Protein AF-A0A358MP86-F1 (afdb_monomer_lite)

Structure (mmCIF, N/CA/C/O backbone):
data_AF-A0A358MP86-F1
#
_entry.id   AF-A0A358MP86-F1
#
loop_
_atom_site.group_PDB
_atom_site.id
_atom_site.type_symbol
_atom_site.label_atom_id
_atom_site.label_alt_id
_atom_site.label_comp_id
_atom_site.label_asym_id
_atom_site.label_entity_id
_atom_site.label_seq_id
_atom_site.pdbx_PDB_ins_code
_atom_site.Cartn_x
_atom_site.Cartn_y
_atom_site.Cartn_z
_atom_site.occupancy
_atom_site.B_iso_or_equiv
_atom_site.auth_seq_id
_atom_site.auth_comp_id
_atom_site.auth_asym_id
_atom_site.auth_atom_id
_atom_site.pdbx_PDB_model_num
ATOM 1 N N . MET A 1 1 ? 3.130 -0.191 -8.422 1.00 65.75 1 MET A N 1
ATOM 2 C CA . MET A 1 1 ? 3.537 -1.494 -8.984 1.00 65.75 1 MET A CA 1
ATOM 3 C C . MET A 1 1 ? 3.969 -2.377 -7.831 1.00 65.75 1 MET A C 1
ATOM 5 O O . MET A 1 1 ? 4.702 -1.895 -6.979 1.00 65.75 1 MET A O 1
ATOM 9 N N . GLU A 1 2 ? 3.504 -3.620 -7.797 1.00 76.69 2 GLU A N 1
ATOM 10 C CA . GLU A 1 2 ? 3.913 -4.644 -6.829 1.00 76.69 2 GLU A CA 1
ATOM 11 C C . GLU A 1 2 ? 4.413 -5.857 -7.623 1.00 76.69 2 GLU A C 1
ATOM 13 O O . GLU A 1 2 ? 3.901 -6.130 -8.710 1.00 76.69 2 GLU A O 1
ATOM 18 N N . PHE A 1 3 ? 5.439 -6.544 -7.120 1.00 81.31 3 PHE A N 1
ATOM 19 C CA . PHE A 1 3 ? 6.014 -7.711 -7.785 1.00 81.31 3 PHE A CA 1
ATOM 20 C C . PHE A 1 3 ? 5.494 -8.980 -7.123 1.00 81.31 3 PHE A C 1
ATOM 22 O O . PHE A 1 3 ? 5.683 -9.172 -5.924 1.00 81.31 3 PHE A O 1
ATOM 29 N N . PHE A 1 4 ? 4.895 -9.857 -7.922 1.00 82.00 4 PHE A N 1
ATOM 30 C CA . PHE A 1 4 ? 4.459 -11.178 -7.489 1.00 82.00 4 PHE A CA 1
ATOM 31 C C . PHE A 1 4 ? 5.228 -12.233 -8.277 1.00 82.00 4 PHE A C 1
ATOM 33 O O . PHE A 1 4 ? 5.292 -12.182 -9.504 1.00 82.00 4 PHE A O 1
ATOM 40 N N . SER A 1 5 ? 5.839 -13.159 -7.548 1.00 88.31 5 SER A N 1
ATOM 41 C CA . SER A 1 5 ? 6.458 -14.362 -8.100 1.00 88.31 5 SER A CA 1
ATOM 42 C C . SER A 1 5 ? 5.427 -15.492 -8.141 1.00 88.31 5 SER A C 1
ATOM 44 O O . SER A 1 5 ? 4.433 -15.448 -7.420 1.00 88.31 5 SER A O 1
ATOM 46 N N . ASP A 1 6 ? 5.670 -16.516 -8.948 1.00 89.62 6 ASP A N 1
ATOM 47 C CA . ASP A 1 6 ? 4.949 -17.794 -8.931 1.00 89.62 6 ASP A CA 1
ATOM 48 C C . ASP A 1 6 ? 5.708 -18.888 -8.151 1.00 89.62 6 ASP A C 1
ATOM 50 O O . ASP A 1 6 ? 5.181 -19.975 -7.906 1.00 89.62 6 ASP A O 1
ATOM 54 N N . SER A 1 7 ? 6.921 -18.586 -7.677 1.00 92.12 7 SER A N 1
ATOM 55 C CA . SER A 1 7 ? 7.735 -19.490 -6.864 1.00 92.12 7 SER A CA 1
ATOM 56 C C . SER A 1 7 ? 7.336 -19.430 -5.390 1.00 92.12 7 SER A C 1
ATOM 58 O O . SER A 1 7 ? 7.746 -18.527 -4.653 1.00 92.12 7 SER A O 1
ATOM 60 N N . GLN A 1 8 ? 6.561 -20.416 -4.934 1.00 92.50 8 GLN A N 1
ATOM 61 C CA . GLN A 1 8 ? 6.211 -20.543 -3.521 1.00 92.50 8 GLN A CA 1
ATOM 62 C C . GLN A 1 8 ? 7.470 -20.804 -2.681 1.00 92.50 8 GLN A C 1
ATOM 64 O O . GLN A 1 8 ? 8.228 -21.732 -2.949 1.00 92.50 8 GLN A O 1
ATOM 69 N N . CYS A 1 9 ? 7.669 -20.005 -1.638 1.00 89.81 9 CYS A N 1
ATOM 70 C CA . CYS A 1 9 ? 8.837 -20.075 -0.753 1.00 89.81 9 CYS A CA 1
ATOM 71 C C . CYS A 1 9 ? 8.470 -20.300 0.718 1.00 89.81 9 CYS A C 1
ATOM 73 O O . CYS A 1 9 ? 9.339 -20.607 1.528 1.00 89.81 9 CYS A O 1
ATOM 75 N N . GLY A 1 10 ? 7.196 -20.147 1.083 1.00 89.44 10 GLY A N 1
ATOM 76 C CA . GLY A 1 10 ? 6.783 -20.242 2.475 1.00 89.44 10 GLY A CA 1
ATOM 77 C C . GLY A 1 10 ? 5.277 -20.195 2.660 1.00 89.44 10 GLY A C 1
ATOM 78 O O . GLY A 1 10 ? 4.499 -20.360 1.714 1.00 89.44 10 GLY A O 1
ATOM 79 N N . LYS A 1 11 ? 4.876 -19.982 3.911 1.00 90.31 11 LYS A N 1
ATOM 80 C CA . LYS A 1 11 ? 3.498 -19.709 4.312 1.00 90.31 11 LYS A CA 1
ATOM 81 C C . LYS A 1 11 ? 3.488 -18.509 5.242 1.00 90.31 11 LYS A C 1
ATOM 83 O O . LYS A 1 11 ? 4.383 -18.375 6.069 1.00 90.31 11 LYS A O 1
ATOM 88 N N . ASN A 1 12 ? 2.471 -17.673 5.112 1.00 87.06 12 ASN A N 1
ATOM 89 C CA . ASN A 1 12 ? 2.282 -16.528 5.982 1.00 87.06 12 ASN A CA 1
ATOM 90 C C . ASN A 1 12 ? 1.679 -16.940 7.336 1.00 87.06 12 ASN A C 1
ATOM 92 O O . ASN A 1 12 ? 1.252 -18.089 7.490 1.00 87.06 12 ASN A O 1
ATOM 96 N N . PRO A 1 13 ? 1.572 -16.012 8.305 1.00 84.12 13 PRO A N 1
ATOM 97 C CA . PRO A 1 13 ? 0.984 -16.294 9.619 1.00 84.12 13 PRO A CA 1
ATOM 98 C C . PRO A 1 13 ? -0.451 -16.857 9.600 1.00 84.12 13 PRO A C 1
ATOM 100 O O . PRO A 1 13 ? -0.875 -17.485 10.565 1.00 84.12 13 PRO A O 1
ATOM 103 N N . CYS A 1 14 ? -1.195 -16.692 8.501 1.00 82.88 14 CYS A N 1
ATOM 104 C CA . CYS A 1 14 ? -2.533 -17.261 8.297 1.00 82.88 14 CYS A CA 1
ATOM 105 C C . CYS A 1 14 ? -2.517 -18.645 7.638 1.00 82.88 14 CYS A C 1
ATOM 107 O O . CYS A 1 14 ? -3.575 -19.216 7.380 1.00 82.88 14 CYS A O 1
ATOM 109 N N . GLY A 1 15 ? -1.340 -19.168 7.296 1.00 85.19 15 GLY A N 1
ATOM 110 C CA . GLY A 1 15 ? -1.163 -20.430 6.586 1.00 85.19 15 GLY A CA 1
ATOM 111 C C . GLY A 1 15 ? -1.340 -20.353 5.066 1.00 85.19 15 GLY A C 1
ATOM 112 O O . GLY A 1 15 ? -1.248 -21.393 4.409 1.00 85.19 15 GLY A O 1
ATOM 113 N N . ALA A 1 16 ? -1.566 -19.166 4.492 1.00 87.44 16 ALA A N 1
ATOM 114 C CA . ALA A 1 16 ? -1.631 -18.981 3.041 1.00 87.44 16 ALA A CA 1
ATOM 115 C C . ALA A 1 16 ? -0.215 -19.002 2.429 1.00 87.44 16 ALA A C 1
ATOM 117 O O . ALA A 1 16 ? 0.736 -18.603 3.102 1.00 87.44 16 ALA A O 1
ATOM 118 N N . PRO A 1 17 ? -0.039 -19.480 1.184 1.00 90.62 17 PRO A N 1
ATOM 119 C CA . PRO A 1 17 ? 1.276 -19.535 0.549 1.00 90.62 17 PRO A CA 1
ATOM 120 C C . PRO A 1 17 ? 1.865 -18.132 0.337 1.00 90.62 17 PRO A C 1
ATOM 122 O O . PRO A 1 17 ? 1.141 -17.208 -0.023 1.00 90.62 17 PRO A O 1
ATOM 125 N N . ILE A 1 18 ? 3.180 -18.005 0.534 1.00 90.56 18 ILE A N 1
ATOM 126 C CA . ILE A 1 18 ? 3.975 -16.828 0.150 1.00 90.56 18 ILE A CA 1
ATOM 127 C C . ILE A 1 18 ? 4.792 -17.184 -1.085 1.00 90.56 18 ILE A C 1
ATOM 129 O O . ILE A 1 18 ? 5.423 -18.248 -1.129 1.00 90.56 18 ILE A O 1
ATOM 133 N N . PHE A 1 19 ? 4.821 -16.271 -2.052 1.00 92.00 19 PHE A N 1
ATOM 134 C CA . PHE A 1 19 ? 5.633 -16.386 -3.257 1.00 92.00 19 PHE A CA 1
ATOM 135 C C . PHE A 1 19 ? 6.783 -15.380 -3.252 1.00 92.00 19 PHE A C 1
ATOM 137 O O . PHE A 1 19 ? 6.550 -14.171 -3.212 1.00 92.00 19 PHE A O 1
ATOM 144 N N . CYS A 1 20 ? 8.020 -15.870 -3.316 1.00 90.19 20 CYS A N 1
ATOM 145 C CA . CYS A 1 20 ? 9.213 -15.034 -3.199 1.00 90.19 20 CYS A CA 1
ATOM 146 C C . CYS A 1 20 ? 9.860 -14.776 -4.553 1.00 90.19 20 CYS A C 1
ATOM 148 O O . CYS A 1 20 ? 9.894 -15.635 -5.438 1.00 90.19 20 CYS A O 1
ATOM 150 N N . LEU A 1 21 ? 10.450 -13.591 -4.676 1.00 91.31 21 LEU A N 1
ATOM 151 C CA . LEU A 1 21 ? 11.423 -13.305 -5.720 1.00 91.31 21 LEU A CA 1
ATOM 152 C C . LEU A 1 21 ? 12.679 -14.186 -5.537 1.00 91.31 21 LEU A C 1
ATOM 154 O O . LEU A 1 21 ? 12.926 -14.658 -4.425 1.00 91.31 21 LEU A O 1
ATOM 158 N N . PRO A 1 22 ? 13.487 -14.406 -6.593 1.00 92.25 22 PRO A N 1
ATOM 159 C CA . PRO A 1 22 ? 14.729 -15.168 -6.482 1.00 92.25 22 PRO A CA 1
ATOM 160 C C . PRO A 1 22 ? 15.644 -14.604 -5.389 1.00 92.25 22 PRO A C 1
ATOM 162 O O . PRO A 1 22 ? 15.848 -13.392 -5.337 1.00 92.25 22 PRO A O 1
ATOM 165 N N . ALA A 1 23 ? 16.190 -15.466 -4.532 1.00 91.75 23 ALA A N 1
ATOM 166 C CA . ALA A 1 23 ? 17.066 -15.061 -3.433 1.00 91.75 23 ALA A CA 1
ATOM 167 C C . ALA A 1 23 ? 18.418 -14.536 -3.941 1.00 91.75 23 ALA A C 1
ATOM 169 O O . ALA A 1 23 ? 18.962 -15.058 -4.917 1.00 91.75 23 ALA A O 1
ATOM 170 N N . SER A 1 24 ? 18.970 -13.527 -3.257 1.00 91.00 24 SER A N 1
ATOM 171 C CA . SER A 1 24 ? 20.304 -12.958 -3.532 1.00 91.00 24 SER A CA 1
ATOM 172 C C . SER A 1 24 ? 20.532 -12.576 -5.003 1.00 91.00 24 SER A C 1
ATOM 174 O O . SER A 1 24 ? 21.626 -12.736 -5.549 1.00 91.00 24 SER A O 1
ATOM 176 N N . ALA A 1 25 ? 19.489 -12.073 -5.663 1.00 90.88 25 ALA A N 1
ATOM 177 C CA . ALA A 1 25 ? 19.483 -11.757 -7.082 1.00 90.88 25 ALA A CA 1
ATOM 178 C C . ALA A 1 25 ? 19.469 -10.244 -7.320 1.00 90.88 25 ALA A C 1
ATOM 180 O O . ALA A 1 25 ? 18.992 -9.460 -6.502 1.00 90.88 25 ALA A O 1
ATOM 181 N N . THR A 1 26 ? 19.975 -9.821 -8.479 1.00 88.44 26 THR A N 1
ATOM 182 C CA . THR A 1 26 ? 19.735 -8.468 -8.997 1.00 88.44 26 THR A CA 1
ATOM 183 C C . THR A 1 26 ? 18.637 -8.556 -10.042 1.00 88.44 26 THR A C 1
ATOM 185 O O . THR A 1 26 ? 18.825 -9.184 -11.083 1.00 88.44 26 THR A O 1
ATOM 188 N N . LEU A 1 27 ? 17.493 -7.944 -9.758 1.00 86.62 27 LEU A N 1
ATOM 189 C CA . LEU A 1 27 ? 16.362 -7.887 -10.671 1.00 86.62 27 LEU A CA 1
ATOM 190 C C . LEU A 1 27 ? 16.391 -6.559 -11.414 1.00 86.62 27 LEU A C 1
ATOM 192 O O . LEU A 1 27 ? 16.508 -5.500 -10.800 1.00 86.62 27 LEU A O 1
ATOM 196 N N . GLN A 1 28 ? 16.294 -6.634 -12.737 1.00 87.81 28 GLN A N 1
ATOM 197 C CA . GLN A 1 28 ? 16.175 -5.479 -13.617 1.00 87.81 28 GLN A CA 1
ATOM 198 C C . GLN A 1 28 ? 14.733 -5.368 -14.081 1.00 87.81 28 GLN A C 1
ATOM 200 O O . GLN A 1 28 ? 14.098 -6.368 -14.417 1.00 87.81 28 GLN A O 1
ATOM 205 N N . VAL A 1 29 ? 14.222 -4.147 -14.100 1.00 86.38 29 VAL A N 1
ATOM 206 C CA . VAL A 1 29 ? 12.844 -3.867 -14.462 1.00 86.38 29 VAL A CA 1
ATOM 207 C C . VAL A 1 29 ? 12.824 -2.803 -15.538 1.00 86.38 29 VAL A C 1
ATOM 209 O O . VAL A 1 29 ? 13.524 -1.794 -15.459 1.00 86.38 29 VAL A O 1
ATOM 212 N N . LEU A 1 30 ? 12.004 -3.070 -16.546 1.00 87.44 30 LEU A N 1
ATOM 213 C CA . LEU A 1 30 ? 11.743 -2.194 -17.669 1.00 87.44 30 LEU A CA 1
ATOM 214 C C . LEU A 1 30 ? 10.250 -1.879 -17.685 1.00 87.44 30 LEU A C 1
ATOM 216 O O . LEU A 1 30 ? 9.434 -2.746 -18.002 1.00 87.44 30 LEU A O 1
ATOM 220 N N . ALA A 1 31 ? 9.901 -0.635 -17.375 1.00 87.19 31 ALA A N 1
ATOM 221 C CA . ALA A 1 31 ? 8.593 -0.095 -17.710 1.00 87.19 31 ALA A CA 1
ATOM 222 C C . ALA A 1 31 ? 8.674 0.484 -19.124 1.00 87.19 31 ALA A C 1
ATOM 224 O O . ALA A 1 31 ? 9.348 1.487 -19.361 1.00 87.19 31 ALA A O 1
ATOM 225 N N . LYS A 1 32 ? 8.027 -0.189 -20.077 1.00 89.06 32 LYS A N 1
ATOM 226 C CA . LYS A 1 32 ? 7.974 0.275 -21.465 1.00 89.06 32 LYS A CA 1
ATOM 227 C C . LYS A 1 32 ? 7.026 1.461 -21.571 1.00 89.06 32 LYS A C 1
ATOM 229 O O . LYS A 1 32 ? 5.895 1.343 -21.109 1.00 89.06 32 LYS A O 1
ATOM 234 N N . ALA A 1 33 ? 7.459 2.553 -22.189 1.00 89.12 33 ALA A N 1
ATOM 235 C CA . ALA A 1 33 ? 6.545 3.597 -22.641 1.00 89.12 33 ALA A CA 1
ATOM 236 C C . ALA A 1 33 ? 5.680 3.064 -23.791 1.00 89.12 33 ALA A C 1
ATOM 238 O O . ALA A 1 33 ? 6.114 2.176 -24.531 1.00 89.12 33 ALA A O 1
ATOM 239 N N . ALA A 1 34 ? 4.455 3.569 -23.920 1.00 91.12 34 ALA A N 1
ATOM 240 C CA . ALA A 1 34 ? 3.600 3.221 -25.048 1.00 91.12 34 ALA A CA 1
ATOM 241 C C . ALA A 1 34 ? 4.133 3.822 -26.355 1.00 91.12 34 ALA A C 1
ATOM 243 O O . ALA A 1 34 ? 4.671 4.928 -26.377 1.00 91.12 34 ALA A O 1
ATOM 244 N N . THR A 1 35 ? 3.956 3.113 -27.466 1.00 90.19 35 THR A N 1
ATOM 245 C CA . THR A 1 35 ? 4.243 3.660 -28.795 1.00 90.19 35 THR A CA 1
ATOM 246 C C . THR A 1 35 ? 3.354 4.878 -29.046 1.00 90.19 35 THR A C 1
ATOM 248 O O . THR A 1 35 ? 2.163 4.843 -28.735 1.00 90.19 35 THR A O 1
ATOM 251 N N . LEU A 1 36 ? 3.910 5.953 -29.609 1.00 87.25 36 LEU A N 1
ATOM 252 C CA . LEU A 1 36 ? 3.163 7.175 -29.917 1.00 87.25 36 LEU A CA 1
ATOM 253 C C . LEU A 1 36 ? 2.256 7.000 -31.134 1.00 87.25 36 LEU A C 1
ATOM 255 O O . LEU A 1 36 ? 2.619 6.355 -32.117 1.00 87.25 36 LEU A O 1
ATOM 259 N N . ALA A 1 37 ? 1.084 7.624 -31.088 1.00 83.31 37 ALA A N 1
ATOM 260 C CA . ALA A 1 37 ? 0.188 7.703 -32.225 1.00 83.31 37 ALA A CA 1
ATOM 261 C C . ALA A 1 37 ? 0.780 8.589 -33.320 1.00 83.31 37 ALA A C 1
ATOM 263 O O . ALA A 1 37 ? 0.932 9.799 -33.148 1.00 83.31 37 ALA A O 1
ATOM 264 N N . GLU A 1 38 ? 0.977 8.019 -34.507 1.00 71.19 38 GLU A N 1
ATOM 265 C CA . GLU A 1 38 ? 1.200 8.784 -35.736 1.00 71.19 38 GLU A CA 1
ATOM 266 C C . GLU A 1 38 ? -0.120 9.392 -36.243 1.00 71.19 38 GLU A C 1
ATOM 268 O O . GLU A 1 38 ? -0.563 9.158 -37.367 1.00 71.19 38 GLU A O 1
ATOM 273 N N . LEU A 1 39 ? -0.825 10.148 -35.399 1.00 56.28 39 LEU A N 1
ATOM 274 C CA . LEU A 1 39 ? -2.081 10.765 -35.808 1.00 56.28 39 LEU A CA 1
ATOM 275 C C . LEU A 1 39 ? -1.788 12.049 -36.603 1.00 56.28 39 LEU A C 1
ATOM 277 O O . LEU A 1 39 ? -1.531 13.108 -36.036 1.00 56.28 39 LEU A O 1
ATOM 281 N N . ASN A 1 40 ? -1.837 11.945 -37.933 1.00 47.59 40 ASN A N 1
ATOM 282 C CA . ASN A 1 40 ? -1.934 13.064 -38.881 1.00 47.59 40 ASN A CA 1
ATOM 283 C C . ASN A 1 40 ? -0.918 14.209 -38.685 1.00 47.59 40 ASN A C 1
ATOM 285 O O . ASN A 1 40 ? -1.301 15.378 -38.656 1.00 47.59 40 ASN A O 1
ATOM 289 N N . ALA A 1 41 ? 0.376 13.888 -38.598 1.00 49.25 41 ALA A N 1
ATOM 290 C CA . ALA A 1 41 ? 1.467 14.867 -38.671 1.00 49.25 41 ALA A CA 1
ATOM 291 C C . ALA A 1 41 ? 1.416 16.014 -37.640 1.00 49.25 41 ALA A C 1
ATOM 293 O O . ALA A 1 41 ? 2.005 17.064 -37.890 1.00 49.25 41 ALA A O 1
ATOM 294 N N . VAL A 1 42 ? 0.758 15.837 -36.486 1.00 58.19 42 VAL A N 1
ATOM 295 C CA . VAL A 1 42 ? 0.900 16.782 -35.368 1.00 58.19 42 VAL A CA 1
ATOM 296 C C . VAL A 1 42 ? 2.274 16.540 -34.739 1.00 58.19 42 VAL A C 1
ATOM 298 O O . VAL A 1 42 ? 2.480 15.482 -34.137 1.00 58.19 42 VAL A O 1
ATOM 301 N N . PRO A 1 43 ? 3.239 17.469 -34.871 1.00 58.91 43 PRO A N 1
ATOM 302 C CA . PRO A 1 43 ? 4.534 17.302 -34.233 1.00 58.91 43 PRO A CA 1
ATOM 303 C C . PRO A 1 43 ? 4.329 17.239 -32.716 1.00 58.91 43 PRO A C 1
ATOM 305 O O . PRO A 1 43 ? 3.663 18.110 -32.155 1.00 58.91 43 PRO A O 1
ATOM 308 N N . ASN A 1 44 ? 4.931 16.245 -32.059 1.00 64.62 44 ASN A N 1
ATOM 309 C CA . ASN A 1 44 ? 4.848 16.027 -30.608 1.00 64.62 44 ASN A CA 1
ATOM 310 C C . ASN A 1 44 ? 3.455 15.607 -30.085 1.00 64.62 44 ASN A C 1
ATOM 312 O O . ASN A 1 44 ? 3.068 16.046 -29.005 1.00 64.62 44 ASN A O 1
ATOM 316 N N . ASN A 1 45 ? 2.683 14.787 -30.814 1.00 78.44 45 ASN A N 1
ATOM 317 C CA . ASN A 1 45 ? 1.481 14.168 -30.237 1.00 78.44 45 ASN A CA 1
ATOM 318 C C . ASN A 1 45 ? 1.880 13.179 -29.121 1.00 78.44 45 ASN A C 1
ATOM 320 O O . ASN A 1 45 ? 2.520 12.177 -29.437 1.00 78.44 45 ASN A O 1
ATOM 324 N N . PRO A 1 46 ? 1.498 13.412 -27.851 1.00 82.81 46 PRO A N 1
ATOM 325 C CA . PRO A 1 46 ? 1.899 12.543 -26.752 1.00 82.81 46 PRO A CA 1
ATOM 326 C C . PRO A 1 46 ? 1.016 11.299 -26.608 1.00 82.81 46 PRO A C 1
ATOM 328 O O . PRO A 1 46 ? 1.322 10.434 -25.795 1.00 82.81 46 PRO A O 1
ATOM 331 N N . GLN A 1 47 ? -0.081 11.191 -27.362 1.00 87.25 47 GLN A N 1
ATOM 332 C CA . GLN A 1 47 ? -1.039 10.092 -27.233 1.00 87.25 47 GLN A CA 1
ATOM 333 C C . GLN A 1 47 ? -0.435 8.744 -27.625 1.00 87.25 47 GLN A C 1
ATOM 335 O O . GLN A 1 47 ? 0.312 8.644 -28.597 1.00 87.25 47 GLN A O 1
ATOM 340 N N . ALA A 1 48 ? -0.829 7.685 -26.920 1.00 83.12 48 ALA A N 1
ATOM 341 C CA . ALA A 1 48 ? -0.500 6.321 -27.310 1.00 83.12 48 ALA A CA 1
ATOM 342 C C . ALA A 1 48 ? -1.180 5.916 -28.630 1.00 83.12 48 ALA A C 1
ATOM 344 O O . ALA A 1 48 ? -2.317 6.296 -28.912 1.00 83.12 48 ALA A O 1
ATOM 345 N N . ALA A 1 49 ? -0.495 5.088 -29.420 1.00 82.56 49 ALA A N 1
ATOM 346 C CA . ALA A 1 49 ? -0.873 4.669 -30.772 1.00 82.56 49 ALA A CA 1
ATOM 347 C C . ALA A 1 49 ? -2.159 3.849 -30.860 1.00 82.56 49 ALA A C 1
ATOM 349 O O . ALA A 1 49 ? -2.739 3.702 -31.935 1.00 82.56 49 ALA A O 1
ATOM 350 N N . SER A 1 50 ? -2.591 3.282 -29.740 1.00 78.12 50 SER A N 1
ATOM 351 C CA . SER A 1 50 ? -3.678 2.320 -29.682 1.00 78.12 50 SER A CA 1
ATOM 352 C C . SER A 1 50 ? -4.605 2.640 -28.520 1.00 78.12 50 SER A C 1
ATOM 354 O O . SER A 1 50 ? -4.167 3.062 -27.452 1.00 78.12 50 SER A O 1
ATOM 356 N N . ILE A 1 51 ? -5.894 2.351 -28.717 1.00 77.19 51 ILE A N 1
ATOM 357 C CA . ILE A 1 51 ? -6.900 2.315 -27.645 1.00 77.19 51 ILE A CA 1
ATOM 358 C C . ILE A 1 51 ? -6.555 1.280 -26.558 1.00 77.19 51 ILE A C 1
ATOM 360 O O . ILE A 1 51 ? -7.023 1.391 -25.430 1.00 77.19 51 ILE A O 1
ATOM 364 N N . PHE A 1 52 ? -5.725 0.290 -26.904 1.00 84.62 52 PHE A N 1
ATOM 365 C CA . PHE A 1 52 ? -5.070 -0.639 -25.989 1.00 84.62 52 PHE A CA 1
ATOM 366 C C . PHE A 1 52 ? -3.556 -0.435 -26.122 1.00 84.62 52 PHE A C 1
ATOM 368 O O . PHE A 1 52 ? -2.949 -1.044 -27.012 1.00 84.62 52 PHE A O 1
ATOM 375 N N . PRO A 1 53 ? -2.962 0.469 -25.324 1.00 87.75 53 PRO A N 1
ATOM 376 C CA . PRO A 1 53 ? -1.541 0.782 -25.401 1.00 87.75 53 PRO A CA 1
ATOM 377 C C . PRO A 1 53 ? -0.660 -0.457 -25.203 1.00 87.75 53 PRO A C 1
ATOM 379 O O . PRO A 1 53 ? -0.978 -1.349 -24.418 1.00 87.75 53 PRO A O 1
ATOM 382 N N . ASP A 1 54 ? 0.471 -0.495 -25.900 1.00 89.88 54 ASP A N 1
ATOM 383 C CA . ASP A 1 54 ? 1.501 -1.541 -25.814 1.00 89.88 54 ASP A CA 1
ATOM 384 C C . ASP A 1 54 ? 2.559 -1.265 -24.725 1.00 89.88 54 ASP A C 1
ATOM 386 O O . ASP A 1 54 ? 3.530 -2.013 -24.573 1.00 89.88 54 ASP A O 1
ATOM 390 N N . GLY A 1 55 ? 2.349 -0.205 -23.946 1.00 90.69 55 GLY A N 1
ATOM 391 C CA . GLY A 1 55 ? 3.199 0.227 -22.849 1.00 90.69 55 GLY A CA 1
ATOM 392 C C . GLY A 1 55 ? 2.431 1.073 -21.835 1.00 90.69 55 GLY A C 1
ATOM 393 O O . GLY A 1 55 ? 1.207 1.187 -21.879 1.00 90.69 55 GLY A O 1
ATOM 394 N N . VAL A 1 56 ? 3.162 1.645 -20.887 1.00 88.56 56 VAL A N 1
ATOM 395 C CA . VAL A 1 56 ? 2.615 2.495 -19.833 1.00 88.56 56 VAL A CA 1
ATOM 396 C C . VAL A 1 56 ? 2.173 3.829 -20.425 1.00 88.56 56 VAL A C 1
ATOM 398 O O . VAL A 1 56 ? 2.904 4.463 -21.190 1.00 88.56 56 VAL A O 1
ATOM 401 N N . VAL A 1 57 ? 0.978 4.245 -20.018 1.00 88.00 57 VAL A N 1
ATOM 402 C CA . VAL A 1 57 ? 0.380 5.542 -20.324 1.00 88.00 57 VAL A CA 1
ATOM 403 C C . VAL A 1 57 ? -0.076 6.225 -19.042 1.00 88.00 57 VAL A C 1
ATOM 405 O O . VAL A 1 57 ? -0.274 5.568 -18.014 1.00 88.00 57 VAL A O 1
ATOM 408 N N . ASP A 1 58 ? -0.263 7.537 -19.101 1.00 84.19 58 ASP A N 1
ATOM 409 C CA . ASP A 1 58 ? -0.963 8.278 -18.059 1.00 84.19 58 ASP A CA 1
ATOM 410 C C . ASP A 1 58 ? -2.496 8.114 -18.160 1.00 84.19 58 ASP A C 1
ATOM 412 O O . ASP A 1 58 ? -3.043 7.483 -19.069 1.00 84.19 58 ASP A O 1
ATOM 416 N N . MET A 1 59 ? -3.219 8.714 -17.210 1.00 83.25 59 MET A N 1
ATOM 417 C CA . MET A 1 59 ? -4.688 8.676 -17.173 1.00 83.25 59 MET A CA 1
ATOM 418 C C . MET A 1 59 ? -5.364 9.434 -18.331 1.00 83.25 59 MET A C 1
ATOM 420 O O . MET A 1 59 ? -6.570 9.289 -18.519 1.00 83.25 59 MET A O 1
ATOM 424 N N . ALA A 1 60 ? -4.618 10.241 -19.090 1.00 85.31 60 ALA A N 1
ATOM 425 C CA . ALA A 1 60 ? -5.072 10.933 -20.293 1.00 85.31 60 ALA A CA 1
ATOM 426 C C . ALA A 1 60 ? -4.706 10.172 -21.586 1.00 85.31 60 ALA A C 1
ATOM 428 O O . ALA A 1 60 ? -4.931 10.691 -22.679 1.00 85.31 60 ALA A O 1
ATOM 429 N N . ASN A 1 61 ? -4.208 8.932 -21.466 1.00 87.31 61 ASN A N 1
ATOM 430 C CA . ASN A 1 61 ? -3.740 8.087 -22.567 1.00 87.31 61 ASN A CA 1
ATOM 431 C C . ASN A 1 61 ? -2.518 8.655 -23.313 1.00 87.31 61 ASN A C 1
ATOM 433 O O . ASN A 1 61 ? -2.301 8.346 -24.488 1.00 87.31 61 ASN A O 1
ATOM 437 N N . ASN A 1 62 ? -1.712 9.479 -22.646 1.00 84.88 62 ASN A N 1
ATOM 438 C CA . ASN A 1 62 ? -0.418 9.892 -23.167 1.00 84.88 62 ASN A CA 1
ATOM 439 C C . ASN A 1 62 ? 0.628 8.825 -22.844 1.00 84.88 62 ASN A C 1
ATOM 441 O O . ASN A 1 62 ? 0.633 8.280 -21.740 1.00 84.88 62 ASN A O 1
ATOM 445 N N . SER A 1 63 ? 1.533 8.544 -23.781 1.00 87.19 63 SER A N 1
ATOM 446 C CA . SER A 1 63 ? 2.773 7.835 -23.468 1.00 87.19 63 SER A CA 1
ATOM 447 C C . SER A 1 63 ? 3.525 8.575 -22.362 1.00 87.19 63 SER A C 1
ATOM 449 O O . SER A 1 63 ? 3.460 9.802 -22.273 1.00 87.19 63 SER A O 1
ATOM 451 N N . LEU A 1 64 ? 4.269 7.825 -21.546 1.00 81.19 64 LEU A N 1
ATOM 452 C CA . LEU A 1 64 ? 5.251 8.423 -20.645 1.00 81.19 64 LEU A CA 1
ATOM 453 C C . LEU A 1 64 ? 6.203 9.331 -21.437 1.00 81.19 64 LEU A C 1
ATOM 455 O O . LEU A 1 64 ? 6.585 8.977 -22.547 1.00 81.19 64 LEU A O 1
ATOM 459 N N . ASP A 1 65 ? 6.575 10.460 -20.836 1.00 72.12 65 ASP A N 1
ATOM 460 C CA . ASP A 1 65 ? 7.552 11.469 -21.289 1.00 72.12 65 ASP A CA 1
ATOM 461 C C . ASP A 1 65 ? 8.821 11.457 -20.405 1.00 72.12 65 ASP A C 1
ATOM 463 O O . ASP A 1 65 ? 9.563 12.434 -20.255 1.00 72.12 65 ASP A O 1
ATOM 467 N N . GLY A 1 66 ? 8.990 10.342 -19.691 1.00 64.00 66 GLY A N 1
ATOM 468 C CA . GLY A 1 66 ? 9.892 10.178 -18.567 1.00 64.00 66 GLY A CA 1
ATOM 469 C C . GLY A 1 66 ? 10.969 9.147 -18.851 1.00 64.00 66 GLY A C 1
ATOM 470 O O . GLY A 1 66 ? 11.081 8.175 -18.105 1.00 64.00 66 GLY A O 1
ATOM 471 N N . GLY A 1 67 ? 11.781 9.365 -19.887 1.00 60.81 67 GLY A N 1
ATOM 472 C CA . GLY A 1 67 ? 13.037 8.631 -20.051 1.00 60.81 67 GLY A CA 1
ATOM 473 C C . GLY A 1 67 ? 13.902 8.750 -18.795 1.00 60.81 67 GLY A C 1
ATOM 474 O O . GLY A 1 67 ? 13.914 9.798 -18.152 1.00 60.81 67 GLY A O 1
ATOM 475 N N . GLY A 1 68 ? 14.609 7.692 -18.397 1.00 62.44 68 GLY A N 1
ATOM 476 C CA . GLY A 1 68 ? 15.488 7.751 -17.228 1.00 62.44 68 GLY A CA 1
ATOM 477 C C . GLY A 1 68 ? 15.850 6.413 -16.606 1.00 62.44 68 GLY A C 1
ATOM 478 O O . GLY A 1 68 ? 15.214 5.386 -16.848 1.00 62.44 68 GLY A O 1
ATOM 479 N N . GLU A 1 69 ? 16.863 6.460 -15.746 1.00 57.50 69 GLU A N 1
ATOM 480 C CA . GLU A 1 69 ? 17.269 5.339 -14.903 1.00 57.50 69 GLU A CA 1
ATOM 481 C C . GLU A 1 69 ? 17.099 5.709 -13.426 1.00 57.50 69 GLU A C 1
ATOM 483 O O . GLU A 1 69 ? 17.489 6.797 -12.986 1.00 57.50 69 GLU A O 1
ATOM 488 N N . LEU A 1 70 ? 16.512 4.797 -12.653 1.00 63.41 70 LEU A N 1
ATOM 489 C CA . LEU A 1 70 ? 16.598 4.818 -11.201 1.00 63.41 70 LEU A CA 1
ATOM 490 C C . LEU A 1 70 ? 17.832 4.016 -10.786 1.00 63.41 70 LEU A C 1
ATOM 492 O O . LEU A 1 70 ? 17.815 2.783 -10.801 1.00 63.41 70 LEU A O 1
ATOM 496 N N . THR A 1 71 ? 18.900 4.705 -10.403 1.00 56.47 71 THR A N 1
ATOM 497 C CA . THR A 1 71 ? 20.107 4.054 -9.879 1.00 56.47 71 THR A CA 1
ATOM 498 C C . THR A 1 71 ? 20.093 4.080 -8.359 1.00 56.47 71 THR A C 1
ATOM 500 O O . THR A 1 71 ? 19.530 4.981 -7.746 1.00 56.47 71 THR A O 1
ATOM 503 N N . THR A 1 72 ? 20.699 3.100 -7.697 1.00 54.62 72 THR A N 1
ATOM 504 C CA . THR A 1 72 ? 20.953 3.222 -6.256 1.00 54.62 72 THR A CA 1
ATOM 505 C C . THR A 1 72 ? 22.157 4.132 -6.027 1.00 54.62 72 THR A C 1
ATOM 507 O O . THR A 1 72 ? 23.139 4.030 -6.763 1.00 54.62 72 THR A O 1
ATOM 510 N N . SER A 1 73 ? 22.144 4.977 -4.991 1.00 56.06 73 SER A N 1
ATOM 511 C CA . SER A 1 73 ? 23.356 5.694 -4.590 1.00 56.06 73 SER A CA 1
ATOM 512 C C . SER A 1 73 ? 24.494 4.708 -4.318 1.00 56.06 73 SER A C 1
ATOM 514 O O . SER A 1 73 ? 24.236 3.567 -3.931 1.00 56.06 73 SER A O 1
ATOM 516 N N . PRO A 1 74 ? 25.761 5.145 -4.418 1.00 50.47 74 PRO A N 1
ATOM 517 C CA . PRO A 1 74 ? 26.909 4.306 -4.069 1.00 50.47 74 PRO A CA 1
ATOM 518 C C . PRO A 1 74 ? 26.836 3.715 -2.649 1.00 50.47 74 PRO A C 1
ATOM 520 O O . PRO A 1 74 ? 27.398 2.658 -2.388 1.00 50.47 74 PRO A O 1
ATOM 523 N N . SER A 1 75 ? 26.114 4.376 -1.736 1.00 57.06 75 SER A N 1
ATOM 524 C CA . SER A 1 75 ? 25.850 3.908 -0.369 1.00 57.06 75 SER A CA 1
ATOM 525 C C . SER A 1 75 ? 24.702 2.895 -0.242 1.00 57.06 75 SER A C 1
ATOM 527 O O . SER A 1 75 ? 24.419 2.452 0.867 1.00 57.06 75 SER A O 1
ATOM 529 N N . GLY A 1 76 ? 23.987 2.579 -1.328 1.00 51.81 76 GLY A N 1
ATOM 530 C CA . GLY A 1 76 ? 22.821 1.686 -1.348 1.00 51.81 76 GLY A CA 1
ATOM 531 C C . GLY A 1 76 ? 21.587 2.214 -0.607 1.00 51.81 76 GLY A C 1
ATOM 532 O O . GLY A 1 76 ? 20.560 1.547 -0.581 1.00 51.81 76 GLY A O 1
ATOM 533 N N . GLN A 1 77 ? 21.676 3.400 -0.002 1.00 47.69 77 GLN A N 1
ATOM 534 C CA . GLN A 1 77 ? 20.619 3.967 0.834 1.00 47.69 77 GLN A CA 1
ATOM 535 C C . GLN A 1 77 ? 19.637 4.836 0.056 1.00 47.69 77 GLN A C 1
ATOM 537 O O . GLN A 1 77 ? 18.543 5.052 0.560 1.00 47.69 77 GLN A O 1
ATOM 542 N N . SER A 1 78 ? 20.009 5.334 -1.133 1.00 53.19 78 SER A N 1
ATOM 543 C CA . SER A 1 78 ? 19.171 6.205 -1.965 1.00 53.19 78 SER A CA 1
ATOM 544 C C . SER A 1 78 ? 18.804 5.587 -3.294 1.00 53.19 78 SER A C 1
ATOM 546 O O . SER A 1 78 ? 19.620 4.891 -3.883 1.00 53.19 78 SER A O 1
ATOM 548 N N . LEU A 1 79 ? 17.633 5.946 -3.812 1.00 57.25 79 LEU A N 1
ATOM 549 C CA . LEU A 1 79 ? 17.300 5.814 -5.223 1.00 57.25 79 LEU A CA 1
ATOM 550 C C . LEU A 1 79 ? 17.511 7.187 -5.883 1.00 57.25 79 LEU A C 1
ATOM 552 O O . LEU A 1 79 ? 16.851 8.167 -5.538 1.00 57.25 79 LEU A O 1
ATOM 556 N N . ILE A 1 80 ? 18.479 7.271 -6.786 1.00 57.12 80 ILE A N 1
ATOM 557 C CA . ILE A 1 80 ? 18.757 8.420 -7.640 1.00 57.12 80 ILE A CA 1
ATOM 558 C C . ILE A 1 80 ? 17.876 8.279 -8.875 1.00 57.12 80 ILE A C 1
ATOM 560 O O . ILE A 1 80 ? 18.100 7.425 -9.728 1.00 57.12 80 ILE A O 1
ATOM 564 N N . LEU A 1 81 ? 16.861 9.132 -8.951 1.00 61.19 81 LEU A N 1
ATOM 565 C CA . LEU A 1 81 ? 16.094 9.357 -10.165 1.00 61.19 81 LEU A CA 1
ATOM 566 C C . LEU A 1 81 ? 16.959 10.203 -11.108 1.00 61.19 81 LEU A C 1
ATOM 568 O O . LEU A 1 81 ? 17.197 11.375 -10.821 1.00 61.19 81 LEU A O 1
ATOM 572 N N . SER A 1 82 ? 17.376 9.641 -12.244 1.00 60.97 82 SER A N 1
ATOM 573 C CA . SER A 1 82 ? 17.973 10.393 -13.357 1.00 60.97 82 SER A CA 1
ATOM 574 C C . SER A 1 82 ? 17.017 10.473 -14.550 1.00 60.97 82 SER A C 1
ATOM 576 O O . SER A 1 82 ? 17.335 9.954 -15.622 1.00 60.97 82 SER A O 1
ATOM 578 N N . PRO A 1 83 ? 15.819 11.067 -14.397 1.00 61.22 83 PRO A N 1
ATOM 579 C CA . PRO A 1 83 ? 14.909 11.194 -15.506 1.00 61.22 83 PRO A CA 1
ATOM 580 C C . PRO A 1 83 ? 15.366 12.331 -16.421 1.00 61.22 83 PRO A C 1
ATOM 582 O O . PRO A 1 83 ? 15.803 13.386 -15.960 1.00 61.22 83 PRO A O 1
ATOM 585 N N . LYS A 1 84 ? 15.243 12.110 -17.725 1.00 59.97 84 LYS A N 1
ATOM 586 C CA . LYS A 1 84 ? 15.499 13.077 -18.785 1.00 59.97 84 LYS A CA 1
ATOM 587 C C . LYS A 1 84 ? 14.552 14.280 -18.677 1.00 59.97 84 LYS A C 1
ATOM 589 O O . LYS A 1 84 ? 14.989 15.370 -19.024 1.00 59.97 84 LYS A O 1
ATOM 594 N N . LYS A 1 85 ? 13.331 14.097 -18.123 1.00 61.78 85 LYS A N 1
ATOM 595 C CA . LYS A 1 85 ? 12.293 15.123 -17.827 1.00 61.78 85 LYS A CA 1
ATOM 596 C C . LYS A 1 85 ? 12.344 16.318 -18.788 1.00 61.78 85 LYS A C 1
ATOM 598 O O . LYS A 1 85 ? 12.342 17.471 -18.358 1.00 61.78 85 LYS A O 1
ATOM 603 N N . ASP A 1 86 ? 12.415 16.054 -20.085 1.00 68.06 86 ASP A N 1
ATOM 604 C CA . ASP A 1 86 ? 12.389 17.111 -21.096 1.00 68.06 86 ASP A CA 1
ATOM 605 C C . ASP A 1 86 ? 10.950 17.541 -21.422 1.00 68.06 86 ASP A C 1
ATOM 607 O O . ASP A 1 86 ? 10.754 18.503 -22.169 1.00 68.06 86 ASP A O 1
ATOM 611 N N . GLY A 1 87 ? 9.960 16.876 -20.806 1.00 71.00 87 GLY A N 1
ATOM 612 C CA . GLY A 1 87 ? 8.534 17.147 -20.963 1.00 71.00 87 GLY A CA 1
ATOM 613 C C . GLY A 1 87 ? 8.027 16.780 -22.354 1.00 71.00 87 GLY A C 1
ATOM 614 O O . GLY A 1 87 ? 7.050 17.368 -22.820 1.00 71.00 87 GLY A O 1
ATOM 615 N N . LYS A 1 88 ? 8.734 15.885 -23.056 1.00 77.12 88 LYS A N 1
ATOM 616 C CA . LYS A 1 88 ? 8.398 15.440 -24.405 1.00 77.12 88 LYS A CA 1
ATOM 617 C C . LYS A 1 88 ? 8.146 13.945 -24.391 1.00 77.12 88 LYS A C 1
ATOM 619 O O . LYS A 1 88 ? 9.021 13.171 -24.039 1.00 77.12 88 LYS A O 1
ATOM 624 N N . ALA A 1 89 ? 6.963 13.552 -24.841 1.00 79.81 89 ALA A N 1
ATOM 625 C CA . ALA A 1 89 ? 6.703 12.165 -25.173 1.00 79.81 89 ALA A CA 1
ATOM 626 C C . ALA A 1 89 ? 7.359 11.864 -26.534 1.00 79.81 89 ALA A C 1
ATOM 628 O O . ALA A 1 89 ? 6.950 12.392 -27.569 1.00 79.81 89 ALA A O 1
ATOM 629 N N . GLU A 1 90 ? 8.409 11.057 -26.508 1.00 83.00 90 GLU A N 1
ATOM 630 C CA . GLU A 1 90 ? 9.196 10.526 -27.624 1.00 83.00 90 GLU A CA 1
ATOM 631 C C . GLU A 1 90 ? 8.936 9.019 -27.842 1.00 83.00 90 GLU A C 1
ATOM 633 O O . GLU A 1 90 ? 9.266 8.475 -28.898 1.00 83.00 90 GLU A O 1
ATOM 638 N N . GLY A 1 91 ? 8.301 8.351 -26.875 1.00 83.38 91 GLY A N 1
ATOM 639 C CA . GLY A 1 91 ? 7.954 6.936 -26.928 1.00 83.38 91 GLY A CA 1
ATOM 640 C C . GLY A 1 91 ? 9.164 6.010 -26.744 1.00 83.38 91 GLY A C 1
ATOM 641 O O . GLY A 1 91 ? 10.276 6.441 -26.418 1.00 83.38 91 GLY A O 1
ATOM 642 N 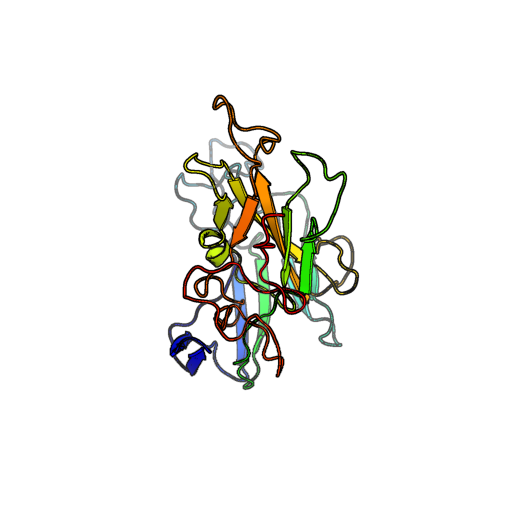N . PRO A 1 92 ? 8.985 4.692 -26.913 1.00 85.88 92 PRO A N 1
ATOM 643 C CA . PRO A 1 92 ? 10.066 3.730 -26.774 1.00 85.88 92 PRO A CA 1
ATOM 644 C C . PRO A 1 92 ? 11.110 3.859 -27.906 1.00 85.88 92 PRO A C 1
ATOM 646 O O . PRO A 1 92 ? 10.759 4.105 -29.058 1.00 85.88 92 PRO A O 1
ATOM 649 N N . PRO A 1 93 ? 12.403 3.615 -27.619 1.00 84.19 93 PRO A N 1
ATOM 650 C CA . PRO A 1 93 ? 12.954 3.263 -26.311 1.00 84.19 93 PRO A CA 1
ATOM 651 C C . PRO A 1 93 ? 13.285 4.480 -25.435 1.00 84.19 93 PRO A C 1
ATOM 653 O O . PRO A 1 93 ? 13.780 4.284 -24.327 1.00 84.19 93 PRO A O 1
ATOM 656 N N . VAL A 1 94 ? 13.072 5.704 -25.928 1.00 82.50 94 VAL A N 1
ATOM 657 C CA . VAL A 1 94 ? 13.545 6.947 -25.302 1.00 82.50 94 VAL A CA 1
ATOM 658 C C . VAL A 1 94 ? 12.870 7.189 -23.952 1.00 82.50 94 VAL A C 1
ATOM 660 O O . VAL A 1 94 ? 13.566 7.468 -22.979 1.00 82.50 94 VAL A O 1
ATOM 663 N N . ASP A 1 95 ? 11.559 6.968 -23.876 1.00 83.00 95 ASP A N 1
ATOM 664 C CA . ASP A 1 95 ? 10.766 7.143 -22.652 1.00 83.00 95 ASP A CA 1
ATOM 665 C C . ASP A 1 95 ? 10.597 5.875 -21.818 1.00 83.00 95 ASP A C 1
ATOM 667 O O . ASP A 1 95 ? 9.852 5.849 -20.836 1.00 83.00 95 ASP A O 1
ATOM 671 N N . ASN A 1 96 ? 11.296 4.799 -22.179 1.00 85.75 96 ASN A N 1
ATOM 672 C CA . ASN A 1 96 ? 11.349 3.635 -21.311 1.00 85.75 96 ASN A CA 1
ATOM 673 C C . ASN A 1 96 ? 12.020 4.002 -19.984 1.00 85.75 96 ASN A C 1
ATOM 675 O O . ASN A 1 96 ? 13.051 4.679 -19.953 1.00 85.75 96 ASN A O 1
ATOM 679 N N 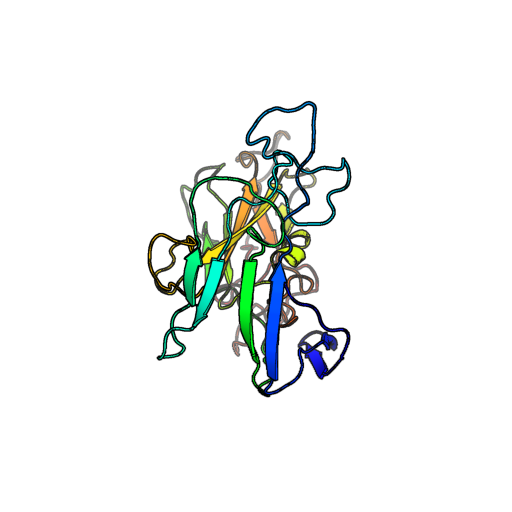. PHE A 1 97 ? 11.472 3.471 -18.895 1.00 82.94 97 PHE A N 1
ATOM 680 C CA . PHE A 1 97 ? 12.012 3.674 -17.561 1.00 82.94 97 PHE A CA 1
ATOM 681 C C . PHE A 1 97 ? 12.638 2.387 -17.031 1.00 82.94 97 PHE A C 1
ATOM 683 O O . PHE A 1 97 ? 12.007 1.324 -17.028 1.00 82.94 97 PHE A O 1
ATOM 690 N N . TYR A 1 98 ? 13.881 2.498 -16.565 1.00 83.00 98 TYR A N 1
ATOM 691 C CA . TYR A 1 98 ? 14.678 1.367 -16.101 1.00 83.00 98 TYR A CA 1
ATOM 692 C C . TYR A 1 98 ? 15.022 1.522 -14.627 1.00 83.00 98 TYR A C 1
ATOM 694 O O . TYR A 1 98 ? 15.384 2.601 -14.158 1.00 83.00 98 TYR A O 1
ATOM 702 N N . TRP A 1 99 ? 14.951 0.420 -13.891 1.00 79.56 99 TRP A N 1
ATOM 703 C CA . TRP A 1 99 ? 15.523 0.347 -12.556 1.00 79.56 99 TRP A CA 1
ATOM 704 C C . TRP A 1 99 ? 16.000 -1.057 -12.247 1.00 79.56 99 TRP A C 1
ATOM 706 O O . TRP A 1 99 ? 15.607 -2.033 -12.887 1.00 79.56 99 TRP A O 1
ATOM 716 N N . SER A 1 100 ? 16.842 -1.165 -11.228 1.00 81.31 100 SER A N 1
ATOM 717 C CA . SER A 1 100 ? 17.190 -2.453 -10.653 1.00 81.31 100 SER A CA 1
ATOM 718 C C . SER A 1 100 ? 17.127 -2.404 -9.140 1.00 81.31 100 SER A C 1
ATOM 720 O O . SER A 1 100 ? 17.265 -1.351 -8.516 1.00 81.31 100 SER A O 1
ATOM 722 N N . PHE A 1 101 ? 16.889 -3.562 -8.545 1.00 80.88 101 PHE A N 1
ATOM 723 C CA . PHE A 1 101 ? 16.968 -3.742 -7.108 1.00 80.88 101 PHE A CA 1
ATOM 724 C C . PHE A 1 101 ? 17.548 -5.115 -6.797 1.00 80.88 101 PHE A C 1
ATOM 726 O O . PHE A 1 101 ? 17.515 -6.033 -7.620 1.00 80.88 101 PHE A O 1
ATOM 733 N N . LYS A 1 102 ? 18.119 -5.237 -5.602 1.00 84.50 102 LYS A N 1
ATOM 734 C CA . LYS A 1 102 ? 18.655 -6.499 -5.103 1.00 84.50 102 LYS A CA 1
ATOM 735 C C . LYS A 1 102 ? 17.665 -7.128 -4.141 1.00 84.50 102 LYS A C 1
ATOM 737 O O . LYS A 1 102 ? 17.048 -6.424 -3.344 1.00 84.50 102 LYS A O 1
ATOM 742 N N . THR A 1 103 ? 17.536 -8.440 -4.216 1.00 87.31 103 THR A N 1
ATOM 743 C CA . THR A 1 103 ? 16.841 -9.254 -3.221 1.00 87.31 103 THR A CA 1
ATOM 744 C C . THR A 1 103 ? 17.855 -9.841 -2.244 1.00 87.31 103 THR A C 1
ATOM 746 O O . THR A 1 103 ? 19.032 -10.005 -2.574 1.00 87.31 103 THR A O 1
ATOM 749 N N . THR A 1 104 ? 17.403 -10.144 -1.032 1.00 88.44 104 THR A N 1
ATOM 750 C CA . THR A 1 104 ? 18.147 -10.943 -0.050 1.00 88.44 104 THR A CA 1
ATOM 751 C C . THR A 1 104 ? 17.603 -12.373 -0.043 1.00 88.44 104 THR A C 1
ATOM 753 O O . THR A 1 104 ? 16.661 -12.697 -0.769 1.00 88.44 104 THR A O 1
ATOM 756 N N . ASP A 1 105 ? 18.223 -13.250 0.737 1.00 88.75 105 ASP A N 1
ATOM 757 C CA . ASP A 1 105 ? 17.715 -14.578 1.093 1.00 88.75 105 ASP A CA 1
ATOM 758 C C . ASP A 1 105 ? 16.883 -14.573 2.391 1.00 88.75 105 ASP A C 1
ATOM 760 O O . ASP A 1 105 ? 16.330 -15.600 2.783 1.00 88.75 105 ASP A O 1
ATOM 764 N N . GLU A 1 106 ? 16.746 -13.411 3.034 1.00 87.50 106 GLU A N 1
ATOM 765 C CA . GLU A 1 106 ? 15.931 -13.230 4.232 1.00 87.50 106 GLU A CA 1
ATOM 766 C C . GLU A 1 106 ? 14.438 -13.198 3.886 1.00 87.50 106 GLU A C 1
ATOM 768 O O . GLU A 1 106 ? 13.952 -12.331 3.154 1.00 87.50 106 GLU A O 1
ATOM 773 N N . VAL A 1 107 ? 13.686 -14.137 4.459 1.00 83.31 107 VAL A N 1
ATOM 774 C CA . VAL A 1 107 ? 12.227 -14.180 4.352 1.00 83.31 107 VAL A CA 1
ATOM 775 C C . VAL A 1 107 ? 11.631 -13.387 5.508 1.00 83.31 107 VAL A C 1
ATOM 777 O O . VAL A 1 107 ? 11.864 -13.705 6.672 1.00 83.31 107 VAL A O 1
ATOM 780 N N . LYS A 1 108 ? 10.818 -12.374 5.195 1.00 85.88 108 LYS A N 1
ATOM 781 C CA . LYS A 1 108 ? 9.964 -11.730 6.195 1.00 85.88 108 LYS A CA 1
ATOM 782 C C . LYS A 1 108 ? 8.710 -12.580 6.389 1.00 85.88 108 LYS A C 1
ATOM 784 O O . LYS A 1 108 ? 7.884 -12.646 5.485 1.00 85.88 108 LYS A O 1
ATOM 789 N N . ASP A 1 109 ? 8.553 -13.168 7.568 1.00 80.12 109 ASP A N 1
ATOM 790 C CA . ASP A 1 109 ? 7.429 -14.040 7.946 1.00 80.12 109 ASP A CA 1
ATOM 791 C C . ASP A 1 109 ? 6.565 -13.467 9.086 1.00 80.12 109 ASP A C 1
ATOM 793 O O . ASP A 1 109 ? 5.657 -14.119 9.604 1.00 80.12 109 ASP A O 1
ATOM 797 N N . THR A 1 110 ? 6.837 -12.226 9.485 1.00 84.31 110 THR A N 1
ATOM 798 C CA . THR A 1 110 ? 6.133 -11.551 10.574 1.00 84.31 110 THR A CA 1
ATOM 799 C C . THR A 1 110 ? 4.926 -10.777 10.056 1.00 84.31 110 THR A C 1
ATOM 801 O O . THR A 1 110 ? 5.008 -10.037 9.073 1.00 84.31 110 THR A O 1
ATOM 804 N N . ALA A 1 111 ? 3.791 -10.931 10.741 1.00 86.19 111 ALA A N 1
ATOM 805 C CA . ALA A 1 111 ? 2.575 -10.192 10.423 1.00 86.19 111 ALA A CA 1
ATOM 806 C C . ALA A 1 111 ? 2.760 -8.679 10.651 1.00 86.19 111 ALA A C 1
ATOM 808 O O . ALA A 1 111 ? 3.362 -8.289 11.659 1.00 86.19 111 ALA A O 1
ATOM 809 N N . PRO A 1 112 ? 2.206 -7.824 9.771 1.00 88.50 112 PRO A N 1
ATOM 810 C CA . PRO A 1 112 ? 2.147 -6.389 10.015 1.00 88.50 112 PRO A CA 1
ATOM 811 C C . PRO A 1 112 ? 1.235 -6.074 11.206 1.00 88.50 112 PRO A C 1
ATOM 813 O O . PRO A 1 112 ? 0.265 -6.788 11.477 1.00 88.50 112 PRO A O 1
ATOM 816 N N . LYS A 1 113 ? 1.509 -4.964 11.890 1.00 85.31 113 LYS A N 1
ATOM 817 C CA . LYS A 1 113 ? 0.731 -4.466 13.032 1.00 85.31 113 LYS A CA 1
ATOM 818 C C . LYS A 1 113 ? 0.184 -3.078 12.741 1.00 85.31 113 LYS A C 1
ATOM 820 O O . LYS A 1 113 ? 0.748 -2.318 11.959 1.00 85.31 113 LYS A O 1
ATOM 825 N N . ILE A 1 114 ? -0.913 -2.729 13.403 1.00 84.94 114 ILE A N 1
ATOM 826 C CA . ILE A 1 114 ? -1.433 -1.361 13.394 1.00 84.94 114 ILE A CA 1
ATOM 827 C C . ILE A 1 114 ? -0.636 -0.547 14.413 1.00 84.94 114 ILE A C 1
ATOM 829 O O . ILE A 1 114 ? -0.608 -0.890 15.594 1.00 84.94 114 ILE A O 1
ATOM 833 N N . SER A 1 115 ? -0.002 0.531 13.960 1.00 84.19 115 SER A N 1
ATOM 834 C CA . SER A 1 115 ? 0.735 1.461 14.813 1.00 84.19 115 SER A CA 1
ATOM 835 C C . SER A 1 115 ? -0.136 2.596 15.338 1.00 84.19 115 SER A C 1
ATOM 837 O O . SER A 1 115 ? 0.108 3.067 16.442 1.00 84.19 115 SER A O 1
ATOM 839 N N . THR A 1 116 ? -1.122 3.058 14.561 1.00 84.69 116 THR A N 1
ATOM 840 C CA . THR A 1 116 ? -2.079 4.096 14.979 1.00 84.69 116 THR A CA 1
ATOM 841 C C . THR A 1 116 ? -3.398 3.985 14.220 1.00 84.69 116 THR A C 1
ATOM 843 O O . THR A 1 116 ? -3.422 3.604 13.049 1.00 84.69 116 THR A O 1
ATOM 846 N N . ILE A 1 117 ? -4.493 4.376 14.874 1.00 86.06 117 ILE A N 1
ATOM 847 C CA . ILE A 1 117 ? -5.780 4.676 14.236 1.00 86.06 117 ILE A CA 1
ATOM 848 C C . ILE A 1 117 ? -6.164 6.102 14.625 1.00 86.06 117 ILE A C 1
ATOM 850 O O . ILE A 1 117 ? -6.055 6.482 15.792 1.00 86.06 117 ILE A O 1
ATOM 854 N N . THR A 1 118 ? -6.599 6.891 13.650 1.00 86.88 118 THR A N 1
ATOM 855 C CA . THR A 1 118 ? -7.108 8.249 13.867 1.00 86.88 118 THR A CA 1
ATOM 856 C C . THR A 1 118 ? -8.450 8.380 13.158 1.00 86.88 118 THR A C 1
ATOM 858 O O . THR A 1 118 ? -8.512 7.996 11.997 1.00 86.88 118 THR A O 1
ATOM 861 N N . PRO A 1 119 ? -9.506 8.912 13.785 1.00 88.12 119 PRO A N 1
ATOM 862 C CA . PRO A 1 119 ? -9.596 9.294 15.194 1.00 88.12 119 PRO A CA 1
ATOM 863 C C . PRO A 1 119 ? -9.354 8.108 16.138 1.00 88.12 119 PRO A C 1
ATOM 865 O O . PRO A 1 119 ? -9.623 6.958 15.786 1.00 88.12 119 PRO A O 1
ATOM 868 N N . SER A 1 120 ? -8.807 8.372 17.323 1.00 80.06 120 SER A N 1
ATOM 869 C CA . SER A 1 120 ? -8.582 7.311 18.312 1.00 80.06 120 SER A CA 1
ATOM 870 C C . SER A 1 120 ? -9.908 6.831 18.917 1.00 80.06 120 SER A C 1
ATOM 872 O O . SER A 1 120 ? -10.887 7.573 18.977 1.00 80.06 120 SER A O 1
ATOM 874 N N . ALA A 1 121 ? -9.949 5.597 19.429 1.00 71.88 121 ALA A N 1
ATOM 875 C CA . ALA A 1 121 ? -11.185 4.965 19.914 1.00 71.88 121 ALA A CA 1
ATOM 876 C C . ALA A 1 121 ? -11.901 5.718 21.059 1.00 71.88 121 ALA A C 1
ATOM 878 O O . ALA A 1 121 ? -13.067 5.451 21.338 1.00 71.88 121 ALA A O 1
ATOM 879 N N . LYS A 1 122 ? -11.202 6.625 21.749 1.00 73.62 122 LYS A N 1
ATOM 880 C CA . LYS A 1 122 ? -11.739 7.445 22.849 1.00 73.62 122 LYS A CA 1
ATOM 881 C C . LYS A 1 122 ? -11.669 8.942 22.554 1.00 73.62 122 LYS A C 1
ATOM 883 O O . LYS A 1 122 ? -11.838 9.750 23.466 1.00 73.62 122 LYS A O 1
ATOM 888 N N . GLU A 1 123 ? -11.380 9.313 21.312 1.00 79.12 123 GLU A N 1
ATOM 889 C CA . GLU A 1 123 ? -11.311 10.711 20.917 1.00 79.12 123 GLU A CA 1
ATOM 890 C C . GLU A 1 123 ? -12.697 11.349 20.978 1.00 79.12 123 GLU A C 1
ATOM 892 O O . GLU A 1 123 ? -13.700 10.758 20.580 1.00 79.12 123 GLU A O 1
ATOM 897 N N . GLN A 1 124 ? -12.753 12.563 21.512 1.00 81.38 124 GLN A N 1
ATOM 898 C CA . GLN A 1 124 ? -13.982 13.331 21.665 1.00 81.38 124 GLN A CA 1
ATOM 899 C C . GLN A 1 124 ? -13.930 14.566 20.774 1.00 81.38 124 GLN A C 1
ATOM 901 O O . GLN A 1 124 ? -12.854 15.012 20.388 1.00 81.38 124 GLN A O 1
ATOM 906 N N . ASN A 1 125 ? -15.096 15.152 20.496 1.00 84.94 125 ASN A N 1
ATOM 907 C CA . ASN A 1 125 ? -15.222 16.350 19.655 1.00 84.94 125 ASN A CA 1
ATOM 908 C C . ASN A 1 125 ? -14.643 16.166 18.240 1.00 84.94 125 ASN A C 1
ATOM 910 O O . ASN A 1 125 ? -14.176 17.116 17.617 1.00 84.94 125 ASN A O 1
ATOM 914 N N . VAL A 1 126 ? -14.688 14.933 17.737 1.00 87.38 126 VAL A N 1
ATOM 915 C CA . VAL A 1 126 ? -14.289 14.573 16.378 1.00 87.38 126 VAL A CA 1
ATOM 916 C C . VAL A 1 126 ? -15.350 15.068 15.391 1.00 87.38 126 VAL A C 1
ATOM 918 O O . VAL A 1 126 ? -16.550 14.895 15.623 1.00 87.38 126 VAL A O 1
ATOM 921 N N . LEU A 1 127 ? -14.920 15.682 14.287 1.00 90.25 127 LEU A N 1
ATOM 922 C CA . LEU A 1 127 ? -15.825 16.091 13.209 1.00 90.25 127 LEU A CA 1
ATOM 923 C C . LEU A 1 127 ? -16.472 14.863 12.548 1.00 90.25 127 LEU A C 1
ATOM 925 O O . LEU A 1 127 ? -15.848 13.815 12.418 1.00 90.25 127 LEU A O 1
ATOM 929 N N . GLN A 1 128 ? -17.726 14.986 12.107 1.00 88.06 128 GLN A N 1
ATOM 930 C CA . GLN A 1 128 ? -18.471 13.866 11.507 1.00 88.06 128 GLN A CA 1
ATOM 931 C C . GLN A 1 128 ? -17.846 13.342 10.206 1.00 88.06 128 GLN A C 1
ATOM 933 O O . GLN A 1 128 ? -18.082 12.200 9.824 1.00 88.06 128 GLN A O 1
ATOM 938 N N . ASP A 1 129 ? -17.093 14.183 9.512 1.00 90.50 129 ASP A N 1
ATOM 939 C CA . ASP A 1 129 ? -16.368 13.908 8.275 1.00 90.50 129 ASP A CA 1
ATOM 940 C C . ASP A 1 129 ? -14.846 13.856 8.497 1.00 90.50 129 ASP A C 1
ATOM 942 O O . ASP A 1 129 ? -14.075 13.906 7.539 1.00 90.50 129 ASP A O 1
ATOM 946 N N . ALA A 1 130 ? -14.399 13.762 9.757 1.00 92.19 130 ALA A N 1
ATOM 947 C CA . ALA A 1 130 ? -12.987 13.609 10.072 1.00 92.19 130 ALA A CA 1
ATOM 948 C C . ALA A 1 130 ? -12.423 12.356 9.392 1.00 92.19 130 ALA A C 1
ATOM 950 O O . ALA A 1 130 ? -12.982 11.269 9.514 1.00 92.19 130 ALA A O 1
ATOM 951 N N . LEU A 1 131 ? -11.283 12.508 8.716 1.00 92.88 131 LEU A N 1
ATOM 952 C CA . LEU A 1 131 ? -10.643 11.416 7.994 1.00 92.88 131 LEU A CA 1
ATOM 953 C C . LEU A 1 131 ? -10.280 10.262 8.938 1.00 92.88 131 LEU A C 1
ATOM 955 O O . LEU A 1 131 ? -9.481 10.437 9.861 1.00 92.88 131 LEU A O 1
ATOM 959 N N . VAL A 1 132 ? -10.800 9.070 8.646 1.00 92.19 132 VAL A N 1
ATOM 960 C CA . VAL A 1 132 ? -10.393 7.839 9.326 1.00 92.19 132 VAL A CA 1
ATOM 961 C C . VAL A 1 132 ? -9.118 7.307 8.677 1.00 92.19 132 VAL A C 1
ATOM 963 O O . VAL A 1 132 ? -9.067 7.065 7.474 1.00 92.19 132 VAL A O 1
ATOM 966 N N . THR A 1 133 ? -8.075 7.094 9.470 1.00 93.69 133 THR A N 1
ATOM 967 C CA . THR A 1 133 ? -6.791 6.564 9.019 1.00 93.69 133 THR A CA 1
ATOM 968 C C . THR A 1 133 ? -6.315 5.416 9.895 1.00 93.69 133 THR A C 1
ATOM 970 O O . THR A 1 133 ? -6.570 5.389 11.099 1.00 93.69 133 THR A O 1
ATOM 973 N N . ILE A 1 134 ? -5.610 4.470 9.277 1.00 91.88 134 ILE A N 1
ATOM 974 C CA . ILE A 1 134 ? -4.950 3.343 9.943 1.00 91.88 134 ILE A CA 1
ATOM 975 C C . ILE A 1 134 ? -3.505 3.336 9.467 1.00 91.88 134 ILE A C 1
ATOM 977 O O . ILE A 1 134 ? -3.254 3.142 8.279 1.00 91.88 134 ILE A O 1
ATOM 981 N N . THR A 1 135 ? -2.549 3.541 10.363 1.00 92.50 135 THR A N 1
ATOM 982 C CA . THR A 1 135 ? -1.127 3.415 10.028 1.00 92.50 135 THR A CA 1
ATOM 983 C C . THR A 1 135 ? -0.641 2.040 10.444 1.00 92.50 135 THR A C 1
ATOM 985 O O . THR A 1 135 ? -0.891 1.610 11.570 1.00 92.50 135 THR A O 1
ATOM 988 N N . PHE A 1 136 ? 0.035 1.351 9.532 1.00 92.19 136 PHE A N 1
ATOM 989 C CA . PHE A 1 136 ? 0.671 0.063 9.782 1.00 92.19 136 PHE A CA 1
ATOM 990 C C . PHE A 1 136 ? 2.154 0.258 10.112 1.00 92.19 136 PHE A C 1
ATOM 992 O O . PHE A 1 136 ? 2.749 1.263 9.735 1.00 92.19 136 PHE A O 1
ATOM 999 N N . ASP A 1 137 ? 2.773 -0.694 10.801 1.00 89.75 137 ASP A N 1
ATOM 1000 C CA . ASP A 1 137 ? 4.200 -0.663 11.159 1.00 89.75 137 ASP A CA 1
ATOM 1001 C C . ASP A 1 137 ? 5.146 -1.034 10.001 1.00 89.75 137 ASP A C 1
ATOM 1003 O O . ASP A 1 137 ? 6.366 -0.972 10.150 1.00 89.75 137 ASP A O 1
ATOM 1007 N N . GLY A 1 138 ? 4.589 -1.386 8.842 1.00 91.12 138 GLY A N 1
ATOM 1008 C CA . GLY A 1 138 ? 5.325 -1.757 7.643 1.00 91.12 138 GLY A CA 1
ATOM 1009 C C . GLY A 1 138 ? 4.601 -1.369 6.358 1.00 91.12 138 GLY A C 1
ATOM 1010 O O . GLY A 1 138 ? 3.505 -0.798 6.369 1.00 91.12 138 GLY A O 1
ATOM 1011 N N . LEU A 1 139 ? 5.248 -1.657 5.229 1.00 93.38 139 LEU A N 1
ATOM 1012 C CA . LEU A 1 139 ? 4.680 -1.429 3.904 1.00 93.38 139 LEU A CA 1
ATOM 1013 C C . LEU A 1 139 ? 3.581 -2.440 3.599 1.00 93.38 139 LEU A C 1
ATOM 1015 O O . LEU A 1 139 ? 3.822 -3.647 3.599 1.00 93.38 139 LEU A O 1
ATOM 1019 N N . MET A 1 140 ? 2.396 -1.931 3.286 1.00 94.94 140 MET A N 1
ATOM 1020 C CA . MET A 1 140 ? 1.225 -2.741 2.979 1.00 94.94 140 MET A CA 1
ATOM 1021 C C . MET A 1 140 ? 1.021 -2.902 1.476 1.00 94.94 140 MET A C 1
ATOM 1023 O O . MET A 1 140 ? 1.320 -1.982 0.715 1.00 94.94 140 MET A O 1
ATOM 1027 N N . SER A 1 141 ? 0.469 -4.041 1.046 1.00 94.19 141 SER A N 1
ATOM 1028 C CA . SER A 1 141 ? -0.020 -4.172 -0.327 1.00 94.19 141 SER A CA 1
ATOM 1029 C C . SER A 1 141 ? -1.272 -3.320 -0.487 1.00 94.19 141 SER A C 1
ATOM 1031 O O . SER A 1 141 ? -2.304 -3.582 0.142 1.00 94.19 141 SER A O 1
ATOM 1033 N N . LEU A 1 142 ? -1.202 -2.314 -1.355 1.00 92.06 142 LEU A N 1
ATOM 1034 C CA . LEU A 1 142 ? -2.315 -1.393 -1.587 1.00 92.06 142 LEU A CA 1
ATOM 1035 C C . LEU A 1 142 ? -3.488 -2.098 -2.266 1.00 92.06 142 LEU A C 1
ATOM 1037 O O . LEU A 1 142 ? -4.642 -1.765 -2.015 1.00 92.06 142 LEU A O 1
ATOM 1041 N N . SER A 1 143 ? -3.209 -3.121 -3.076 1.00 91.19 143 SER A N 1
ATOM 1042 C CA . SER A 1 143 ? -4.255 -3.938 -3.703 1.00 91.19 143 SER A CA 1
ATOM 1043 C C . SER A 1 143 ? -5.133 -4.657 -2.664 1.00 91.19 143 SER A C 1
ATOM 1045 O O . SER A 1 143 ? -6.344 -4.823 -2.855 1.00 91.19 143 SER A O 1
ATOM 1047 N N . SER A 1 144 ? -4.549 -5.011 -1.514 1.00 93.50 144 SER A N 1
ATOM 1048 C CA . SER A 1 144 ? -5.250 -5.692 -0.426 1.00 93.50 144 SER A CA 1
ATOM 1049 C C . SER A 1 144 ? -6.201 -4.779 0.356 1.00 93.50 144 SER A C 1
ATOM 1051 O O . SER A 1 144 ? -7.100 -5.286 1.031 1.00 93.50 144 SER A O 1
ATOM 1053 N N . PHE A 1 145 ? -6.079 -3.448 0.223 1.00 94.69 145 PHE A N 1
ATOM 1054 C CA . PHE A 1 145 ? -6.930 -2.470 0.920 1.00 94.69 145 PHE A CA 1
ATOM 1055 C C . PHE A 1 145 ? -8.389 -2.497 0.463 1.00 94.69 145 PHE A C 1
ATOM 1057 O O . PHE A 1 145 ? -9.263 -2.037 1.191 1.00 94.69 145 PHE A O 1
ATOM 1064 N N . SER A 1 146 ? -8.681 -3.147 -0.664 1.00 92.25 146 SER A N 1
ATOM 1065 C CA . SER A 1 146 ? -10.042 -3.550 -1.041 1.00 92.25 146 SER A CA 1
ATOM 1066 C C . SER A 1 146 ? -10.749 -4.412 0.024 1.00 92.25 146 SER A C 1
ATOM 1068 O O . SER A 1 146 ? -11.974 -4.499 0.032 1.00 92.25 146 SER A O 1
ATOM 1070 N N . ASN A 1 147 ? -9.998 -5.022 0.950 1.00 90.62 147 ASN A N 1
ATOM 1071 C CA . ASN A 1 147 ? -10.516 -5.804 2.076 1.00 90.62 147 ASN A CA 1
ATOM 1072 C C . ASN A 1 147 ? -10.604 -5.014 3.396 1.00 90.62 147 ASN A C 1
ATOM 1074 O O . ASN A 1 147 ? -10.903 -5.610 4.438 1.00 90.62 147 ASN A O 1
ATOM 1078 N N . LEU A 1 148 ? -10.327 -3.705 3.379 1.00 90.50 148 LEU A N 1
ATOM 1079 C CA . LEU A 1 148 ? -10.628 -2.810 4.493 1.00 90.50 148 LEU A CA 1
ATOM 1080 C C . LEU A 1 148 ? -12.115 -2.475 4.479 1.00 90.50 148 LEU A C 1
ATOM 1082 O O . LEU A 1 148 ? -12.682 -2.113 3.446 1.00 90.50 148 LEU A O 1
ATOM 1086 N N . VAL A 1 149 ? -12.752 -2.593 5.642 1.00 87.06 149 VAL A N 1
ATOM 1087 C CA . VAL A 1 149 ? -14.188 -2.349 5.770 1.00 87.06 149 VAL A CA 1
ATOM 1088 C C . VAL A 1 149 ? -14.457 -1.310 6.834 1.00 87.06 149 VAL A C 1
ATOM 1090 O O . VAL A 1 149 ? -13.995 -1.451 7.959 1.00 87.06 149 VAL A O 1
ATOM 1093 N N . LEU A 1 150 ? -15.248 -0.293 6.505 1.00 87.56 150 LEU A N 1
ATOM 1094 C CA . LEU A 1 150 ? -15.829 0.590 7.505 1.00 87.56 150 LEU A CA 1
ATOM 1095 C C . LEU A 1 150 ? -17.170 0.002 7.942 1.00 87.56 150 LEU A C 1
ATOM 1097 O O . LEU A 1 150 ? -18.110 -0.087 7.153 1.00 87.56 150 LEU A O 1
ATOM 1101 N N . LYS A 1 151 ? -17.244 -0.451 9.192 1.00 83.50 151 LYS A N 1
ATOM 1102 C CA . LYS A 1 151 ? -18.449 -1.057 9.764 1.00 83.50 151 LYS A CA 1
ATOM 1103 C C . LYS A 1 151 ? -19.183 -0.061 10.650 1.00 83.50 151 LYS A C 1
ATOM 1105 O O . LYS A 1 151 ? -18.587 0.876 11.179 1.00 83.50 151 LYS A O 1
ATOM 1110 N N . THR A 1 152 ? -20.474 -0.310 10.847 1.00 79.50 152 THR A N 1
ATOM 1111 C CA . THR A 1 152 ? -21.300 0.386 11.834 1.00 79.50 152 THR A CA 1
ATOM 1112 C C . THR A 1 152 ? -22.107 -0.613 12.664 1.00 79.50 152 THR A C 1
ATOM 1114 O O . THR A 1 152 ? -22.374 -1.725 12.215 1.00 79.50 152 THR A O 1
ATOM 1117 N N . ASN A 1 153 ? -22.488 -0.235 13.887 1.00 75.38 153 ASN A N 1
ATOM 1118 C CA . ASN A 1 153 ? -23.376 -1.031 14.748 1.00 75.38 153 ASN A CA 1
ATOM 1119 C C . ASN A 1 153 ? -24.847 -1.028 14.284 1.00 75.38 153 ASN A C 1
ATOM 1121 O O . ASN A 1 153 ? -25.703 -1.603 14.957 1.00 75.38 153 ASN A O 1
ATOM 1125 N N . LYS A 1 154 ? -25.157 -0.345 13.181 1.00 74.38 154 LYS A N 1
ATOM 1126 C CA . LYS A 1 154 ? -26.503 -0.202 12.622 1.00 74.38 154 LYS A CA 1
ATOM 1127 C C . LYS A 1 154 ? -26.637 -0.943 11.291 1.00 74.38 154 LYS A C 1
ATOM 1129 O O . LYS A 1 154 ? -25.651 -1.374 10.708 1.00 74.38 154 LYS A O 1
ATOM 1134 N N . GLN A 1 155 ? -27.869 -1.094 10.803 1.00 68.56 155 GLN A N 1
ATOM 1135 C CA . GLN A 1 155 ? -28.161 -1.841 9.570 1.00 68.56 155 GLN A CA 1
ATOM 1136 C C . GLN A 1 155 ? -28.147 -0.995 8.285 1.00 68.56 155 GLN A C 1
ATOM 1138 O O . GLN A 1 155 ? -28.597 -1.466 7.244 1.00 68.56 155 GLN A O 1
ATOM 1143 N N . TYR A 1 156 ? -27.647 0.241 8.319 1.00 72.56 156 TYR A N 1
ATOM 1144 C CA . TYR A 1 156 ? -27.548 1.069 7.116 1.00 72.56 156 TYR A CA 1
ATOM 1145 C C . TYR A 1 156 ? -26.158 1.016 6.478 1.00 72.56 156 TYR A C 1
ATOM 1147 O O . TYR A 1 156 ? -25.136 0.838 7.143 1.00 72.56 156 TYR A O 1
ATOM 1155 N N . ASN A 1 157 ? -26.139 1.211 5.160 1.00 71.19 157 ASN A N 1
ATOM 1156 C CA . ASN A 1 157 ? -24.919 1.233 4.367 1.00 71.19 157 ASN A CA 1
ATOM 1157 C C . ASN A 1 157 ? -24.128 2.515 4.638 1.00 71.19 157 ASN A C 1
ATOM 1159 O O . ASN A 1 157 ? -24.667 3.620 4.558 1.00 71.19 157 ASN A O 1
ATOM 1163 N N . VAL A 1 158 ? -22.834 2.360 4.903 1.00 80.12 158 VAL A N 1
ATOM 1164 C CA . VAL A 1 158 ? -21.884 3.471 4.955 1.00 80.12 158 VAL A CA 1
ATOM 1165 C C . VAL A 1 158 ? -21.143 3.496 3.628 1.00 80.12 158 VAL A C 1
ATOM 1167 O O . VAL A 1 158 ? -20.558 2.492 3.228 1.00 80.12 158 VAL A O 1
ATOM 1170 N N . TRP A 1 159 ? -21.183 4.631 2.936 1.00 87.69 159 TRP A N 1
ATOM 1171 C CA . TRP A 1 159 ? -20.392 4.830 1.727 1.00 87.69 159 TRP A CA 1
ATOM 1172 C C . TRP A 1 159 ? -18.976 5.223 2.121 1.00 87.69 159 TRP A C 1
ATOM 1174 O O . TRP A 1 159 ? -18.777 6.237 2.793 1.00 87.69 159 TRP A O 1
ATOM 1184 N N . TYR A 1 160 ? -18.006 4.418 1.701 1.00 92.81 160 TYR A N 1
ATOM 1185 C CA . TYR A 1 160 ? -16.597 4.688 1.926 1.00 92.81 160 TYR A CA 1
ATOM 1186 C C . TYR A 1 160 ? -15.740 4.148 0.779 1.00 92.81 160 TYR A C 1
ATOM 1188 O O . TYR A 1 160 ? -16.162 3.279 0.016 1.00 92.81 160 TYR A O 1
ATOM 1196 N N . THR A 1 161 ? -14.517 4.651 0.686 1.00 94.12 161 THR A N 1
ATOM 1197 C CA . THR A 1 161 ? -13.438 4.074 -0.115 1.00 94.12 161 THR A CA 1
ATOM 1198 C C . THR A 1 161 ? -12.160 4.051 0.714 1.00 94.12 161 THR A C 1
ATOM 1200 O O . THR A 1 161 ? -12.005 4.849 1.638 1.00 94.12 161 THR A O 1
ATOM 1203 N N . ALA A 1 162 ? -11.258 3.123 0.411 1.00 93.88 162 ALA A N 1
ATOM 1204 C CA . ALA A 1 162 ? -9.968 3.011 1.072 1.00 93.88 162 ALA A CA 1
ATOM 1205 C C . ALA A 1 162 ? -8.853 3.322 0.071 1.00 93.88 162 ALA A C 1
ATOM 1207 O O . ALA A 1 162 ? -8.725 2.662 -0.960 1.00 93.88 162 ALA A O 1
ATOM 1208 N N . ALA A 1 163 ? -8.039 4.319 0.395 1.00 93.19 163 ALA A N 1
ATOM 1209 C CA . ALA A 1 163 ? -6.803 4.641 -0.299 1.00 93.19 163 ALA A CA 1
ATOM 1210 C C . ALA A 1 163 ? -5.607 4.308 0.597 1.00 93.19 163 ALA A C 1
ATOM 1212 O O . ALA A 1 163 ? -5.755 4.090 1.800 1.00 93.19 163 ALA A O 1
ATOM 1213 N N . GLY A 1 164 ? -4.408 4.262 0.021 1.00 93.44 164 GLY A N 1
ATOM 1214 C CA . GLY A 1 164 ? -3.190 4.071 0.793 1.00 93.44 164 GLY A CA 1
ATOM 1215 C C . GLY A 1 164 ? -2.102 5.053 0.410 1.00 93.44 164 GLY A C 1
ATOM 1216 O O . GLY A 1 164 ? -1.906 5.367 -0.763 1.00 93.44 164 GLY A O 1
ATOM 1217 N N . VAL A 1 165 ? -1.387 5.517 1.428 1.00 92.50 165 VAL A N 1
ATOM 1218 C CA . VAL A 1 165 ? -0.298 6.480 1.318 1.00 92.50 165 VAL A CA 1
ATOM 1219 C C . VAL A 1 165 ? 0.933 5.889 1.985 1.00 92.50 165 VAL A C 1
ATOM 1221 O O . VAL A 1 165 ? 0.916 5.531 3.162 1.00 92.50 165 VAL A O 1
ATOM 1224 N N . ASN A 1 166 ? 2.022 5.794 1.233 1.00 91.50 166 ASN A N 1
ATOM 1225 C CA . ASN A 1 166 ? 3.309 5.365 1.765 1.00 91.50 166 ASN A CA 1
ATOM 1226 C C . ASN A 1 166 ? 4.003 6.533 2.468 1.00 91.50 166 ASN A C 1
ATOM 1228 O O . ASN A 1 166 ? 4.096 7.630 1.915 1.00 91.50 166 ASN A O 1
ATOM 1232 N N . LEU A 1 167 ? 4.495 6.289 3.681 1.00 90.88 167 LEU A N 1
ATOM 1233 C CA . LEU A 1 167 ? 5.107 7.293 4.542 1.00 90.88 167 LEU A CA 1
ATOM 1234 C C . LEU A 1 167 ? 6.587 6.989 4.785 1.00 90.88 167 LEU A C 1
ATOM 1236 O O . LEU A 1 167 ? 7.010 5.833 4.888 1.00 90.88 167 LEU A O 1
ATOM 1240 N N . ASN A 1 168 ? 7.372 8.053 4.922 1.00 88.12 168 ASN A N 1
ATOM 1241 C CA . ASN A 1 168 ? 8.765 7.974 5.349 1.00 88.12 168 ASN A CA 1
ATOM 1242 C C . ASN A 1 168 ? 8.895 7.899 6.885 1.00 88.12 168 ASN A C 1
ATOM 1244 O O . ASN A 1 168 ? 7.911 7.888 7.628 1.00 88.12 168 ASN A O 1
ATOM 1248 N N . SER A 1 169 ? 10.136 7.897 7.376 1.00 86.44 169 SER A N 1
ATOM 1249 C CA . SER A 1 169 ? 10.457 7.871 8.812 1.00 86.44 169 SER A CA 1
ATOM 1250 C C . SER A 1 169 ? 9.972 9.078 9.618 1.00 86.44 169 SER A C 1
ATOM 1252 O O . SER A 1 169 ? 9.967 9.016 10.842 1.00 86.44 169 SER A O 1
ATOM 1254 N N . LYS A 1 170 ? 9.543 10.158 8.955 1.00 87.56 170 LYS A N 1
ATOM 1255 C CA . LYS A 1 170 ? 8.998 11.378 9.570 1.00 87.56 170 LYS A CA 1
ATOM 1256 C C . LYS A 1 170 ? 7.474 11.474 9.442 1.00 87.56 170 LYS A C 1
ATOM 1258 O O . LYS A 1 170 ? 6.931 12.570 9.577 1.00 87.56 170 LYS A O 1
ATOM 1263 N N . ASP A 1 171 ? 6.797 10.372 9.107 1.00 88.56 171 ASP A N 1
ATOM 1264 C CA . ASP A 1 171 ? 5.340 10.327 8.910 1.00 88.56 171 ASP A CA 1
ATOM 1265 C C . ASP A 1 171 ? 4.834 11.272 7.808 1.00 88.56 171 ASP A C 1
ATOM 1267 O O . ASP A 1 171 ? 3.698 11.751 7.832 1.00 88.56 171 ASP A O 1
ATOM 1271 N N . LYS A 1 172 ? 5.682 11.558 6.813 1.00 88.31 172 LYS A N 1
ATOM 1272 C CA . LYS A 1 172 ? 5.302 12.348 5.637 1.00 88.31 172 LYS A CA 1
ATOM 1273 C C . LYS A 1 172 ? 5.090 11.445 4.425 1.00 88.31 172 LYS A C 1
ATOM 1275 O O . LYS A 1 172 ? 5.869 10.500 4.262 1.00 88.31 172 LYS A O 1
ATOM 1280 N N . PRO A 1 173 ? 4.088 11.742 3.572 1.00 88.44 173 PRO A N 1
ATOM 1281 C CA . PRO A 1 173 ? 3.925 11.070 2.291 1.00 88.44 173 PRO A CA 1
ATOM 1282 C C . PRO A 1 173 ? 5.229 11.072 1.498 1.00 88.44 173 PRO A C 1
ATOM 1284 O O . PRO A 1 173 ? 5.916 12.092 1.413 1.00 88.44 173 PRO A O 1
ATOM 1287 N N . VAL A 1 174 ? 5.577 9.921 0.934 1.00 81.69 174 VAL A N 1
ATOM 1288 C CA . VAL A 1 174 ? 6.719 9.809 0.029 1.00 81.69 174 VAL A CA 1
ATOM 1289 C C . VAL A 1 174 ? 6.325 10.414 -1.315 1.00 81.69 174 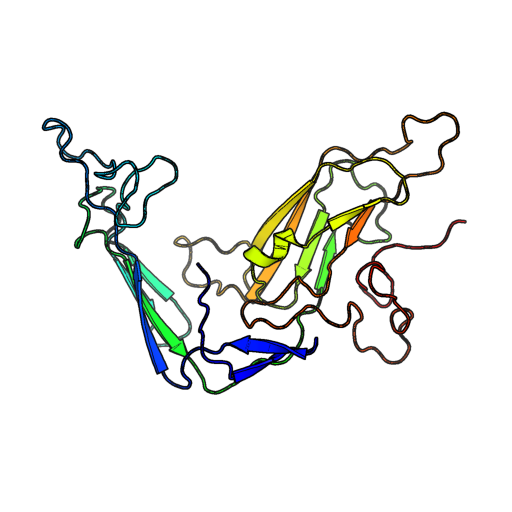VAL A C 1
ATOM 1291 O O . VAL A 1 174 ? 5.437 9.902 -1.992 1.00 81.69 174 VAL A O 1
ATOM 1294 N N . VAL A 1 175 ? 6.999 11.496 -1.703 1.00 69.12 175 VAL A N 1
ATOM 1295 C CA . VAL A 1 175 ? 6.847 12.131 -3.017 1.00 69.12 175 VAL A CA 1
ATOM 1296 C C . VAL A 1 175 ? 8.064 11.779 -3.863 1.00 69.12 175 VAL A C 1
ATOM 1298 O O . VAL A 1 175 ? 9.204 12.039 -3.472 1.00 69.12 175 VAL A O 1
ATOM 1301 N N . LEU A 1 176 ? 7.834 11.169 -5.025 1.00 58.81 176 LEU A N 1
ATOM 1302 C CA . LEU A 1 176 ? 8.898 10.860 -5.975 1.00 58.81 176 LEU A CA 1
ATOM 1303 C C . LEU A 1 176 ? 9.405 12.165 -6.615 1.00 58.81 176 LEU A C 1
ATOM 1305 O O . LEU A 1 176 ? 8.685 12.808 -7.371 1.00 58.81 176 LEU A O 1
ATOM 1309 N N . GLY A 1 177 ? 10.658 12.541 -6.333 1.00 52.22 177 GLY A N 1
ATOM 1310 C CA . GLY A 1 177 ? 11.387 13.574 -7.082 1.00 52.22 177 GLY A CA 1
ATOM 1311 C C . GLY A 1 177 ? 11.669 14.915 -6.391 1.00 52.22 177 GLY A C 1
ATOM 1312 O O . GLY A 1 177 ? 12.349 15.725 -7.010 1.00 52.22 177 GLY A O 1
ATOM 1313 N N . GLU A 1 178 ? 11.218 15.166 -5.157 1.00 46.84 178 GLU A N 1
ATOM 1314 C CA . GLU A 1 178 ? 11.484 16.451 -4.466 1.00 46.84 178 GLU A CA 1
ATOM 1315 C C . GLU A 1 178 ? 12.639 16.377 -3.455 1.00 46.84 178 GLU A C 1
ATOM 1317 O O . GLU A 1 178 ? 13.371 17.340 -3.257 1.00 46.84 178 GLU A O 1
ATOM 1322 N N . TYR A 1 179 ? 12.888 15.207 -2.873 1.00 39.75 179 TYR A N 1
ATOM 1323 C CA . TYR A 1 179 ? 14.037 14.964 -2.011 1.00 39.75 179 TYR A CA 1
ATOM 1324 C C . TYR A 1 179 ? 14.496 13.533 -2.238 1.00 39.75 179 TYR A C 1
ATOM 1326 O O . TYR A 1 179 ? 13.675 12.614 -2.264 1.00 39.75 179 TYR A O 1
ATOM 1334 N N . GLY A 1 180 ? 15.805 13.331 -2.398 1.00 46.84 180 GLY A N 1
ATOM 1335 C CA . GLY A 1 180 ? 16.371 11.998 -2.258 1.00 46.84 180 GLY A CA 1
ATOM 1336 C C . GLY A 1 180 ? 15.820 11.368 -0.978 1.00 46.84 180 GLY A C 1
ATOM 1337 O O . GLY A 1 180 ? 15.888 11.976 0.086 1.00 46.84 180 GLY A O 1
ATOM 1338 N N . ILE A 1 181 ? 15.252 10.169 -1.112 1.00 45.69 181 ILE A N 1
ATOM 1339 C CA . ILE A 1 181 ? 14.977 9.220 -0.027 1.00 45.69 181 ILE A CA 1
ATOM 1340 C C . ILE A 1 181 ? 14.361 9.778 1.258 1.00 45.69 181 ILE A C 1
ATOM 1342 O O . ILE A 1 181 ? 15.012 9.982 2.279 1.00 45.69 181 ILE A O 1
ATOM 1346 N N . GLY A 1 182 ? 13.034 9.782 1.282 1.00 53.38 182 GLY A N 1
ATOM 1347 C CA . GLY A 1 182 ? 12.380 9.010 2.329 1.00 53.38 182 GLY A CA 1
ATOM 1348 C C . GLY A 1 182 ? 12.045 7.648 1.745 1.00 53.38 182 GLY A C 1
ATOM 1349 O O . GLY A 1 182 ? 11.054 7.553 1.027 1.00 53.38 182 GLY A O 1
ATOM 1350 N N . ALA A 1 183 ? 12.858 6.613 1.993 1.00 72.06 183 ALA A N 1
ATOM 1351 C CA . ALA A 1 183 ? 12.400 5.252 1.724 1.00 72.06 183 ALA A CA 1
ATOM 1352 C C . ALA A 1 183 ? 11.063 5.082 2.454 1.00 72.06 183 ALA A C 1
ATOM 1354 O O . ALA A 1 183 ? 10.945 5.454 3.627 1.00 72.06 183 ALA A O 1
ATOM 1355 N N . ALA A 1 184 ? 10.040 4.622 1.741 1.00 84.88 184 ALA A N 1
ATOM 1356 C CA . ALA A 1 184 ? 8.787 4.297 2.389 1.00 84.88 184 ALA A CA 1
ATOM 1357 C C . ALA A 1 184 ? 9.085 3.206 3.421 1.00 84.88 184 ALA A C 1
ATOM 1359 O O . ALA A 1 184 ? 9.671 2.184 3.072 1.00 84.88 184 ALA A O 1
ATOM 1360 N N . ILE A 1 185 ? 8.725 3.433 4.681 1.00 88.38 185 ILE A N 1
ATOM 1361 C CA . ILE A 1 185 ? 8.925 2.435 5.743 1.00 88.38 185 ILE A CA 1
ATOM 1362 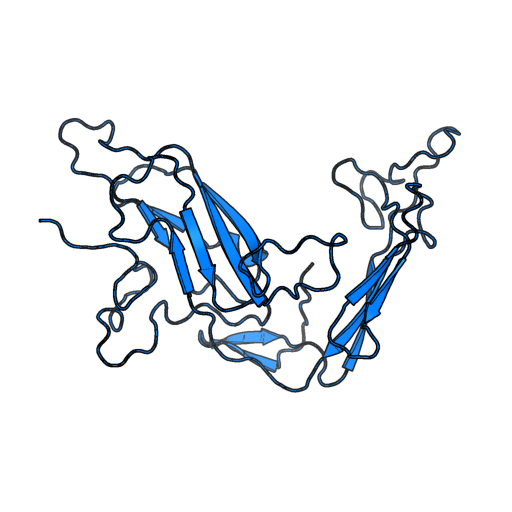C C . ILE A 1 185 ? 7.602 1.881 6.261 1.00 88.38 185 ILE A C 1
ATOM 1364 O O . ILE A 1 185 ? 7.576 0.813 6.861 1.00 88.38 185 ILE A O 1
ATOM 1368 N N . LYS A 1 186 ? 6.507 2.607 6.025 1.00 92.62 186 LYS A N 1
ATOM 1369 C CA . LYS A 1 186 ? 5.171 2.258 6.491 1.00 92.62 186 LYS A CA 1
ATOM 1370 C C . LYS A 1 186 ? 4.096 2.761 5.544 1.00 92.62 186 LYS A C 1
ATOM 1372 O O . LYS A 1 186 ? 4.331 3.691 4.770 1.00 92.62 186 LYS A O 1
ATOM 1377 N N . THR A 1 187 ? 2.914 2.171 5.636 1.00 96.00 187 THR A N 1
ATOM 1378 C CA . THR A 1 187 ? 1.742 2.582 4.862 1.00 96.00 187 THR A CA 1
ATOM 1379 C C . THR A 1 187 ? 0.630 3.041 5.795 1.00 96.00 187 THR A C 1
ATOM 1381 O O . THR A 1 187 ? 0.339 2.400 6.804 1.00 96.00 187 THR A O 1
ATOM 1384 N N . ARG A 1 188 ? -0.020 4.147 5.435 1.00 95.94 188 ARG A N 1
ATOM 1385 C CA . ARG A 1 188 ? -1.259 4.621 6.045 1.00 95.94 188 ARG A CA 1
ATOM 1386 C C . ARG A 1 188 ? -2.420 4.350 5.101 1.00 95.94 188 ARG A C 1
ATOM 1388 O O . ARG A 1 188 ? -2.408 4.830 3.972 1.00 95.94 188 ARG A O 1
ATOM 1395 N N . ALA A 1 189 ? -3.412 3.602 5.562 1.00 96.00 189 ALA A N 1
ATOM 1396 C CA . ALA A 1 189 ? -4.713 3.544 4.922 1.00 96.00 189 ALA A CA 1
ATOM 1397 C C . ALA A 1 189 ? -5.515 4.800 5.270 1.00 96.00 189 ALA A C 1
ATOM 1399 O O . ALA A 1 189 ? -5.540 5.222 6.427 1.00 96.00 189 ALA A O 1
ATOM 1400 N N . GLU A 1 190 ? -6.181 5.366 4.276 1.00 95.62 190 GLU A N 1
ATOM 1401 C CA . GLU A 1 190 ? -7.086 6.504 4.397 1.00 95.62 190 GLU A CA 1
ATOM 1402 C C . GLU A 1 190 ? -8.475 6.048 3.964 1.00 95.62 190 GLU A C 1
ATOM 1404 O O . GLU A 1 190 ? -8.689 5.676 2.811 1.00 95.62 190 GLU A O 1
ATOM 1409 N N . ILE A 1 191 ? -9.412 6.029 4.906 1.00 94.31 191 ILE A N 1
ATOM 1410 C CA . ILE A 1 191 ? -10.798 5.646 4.675 1.00 94.31 191 ILE A CA 1
ATOM 1411 C C . ILE A 1 191 ? -11.590 6.932 4.481 1.00 94.31 191 ILE A C 1
ATOM 1413 O O . ILE A 1 191 ? -11.937 7.627 5.435 1.00 94.31 191 ILE A O 1
ATOM 1417 N N . LEU A 1 192 ? -11.854 7.249 3.220 1.00 94.00 192 LEU A N 1
ATOM 1418 C CA . LEU A 1 192 ? -12.676 8.383 2.823 1.00 94.00 192 LEU A CA 1
ATOM 1419 C C . LEU A 1 192 ? -14.141 7.965 2.926 1.00 94.00 192 LEU A C 1
ATOM 1421 O O . LEU A 1 192 ? -14.524 6.939 2.367 1.00 94.00 192 LEU A O 1
ATOM 1425 N N . HIS A 1 193 ? -14.963 8.748 3.616 1.00 92.50 193 HIS A N 1
ATOM 1426 C CA . HIS A 1 193 ? -16.381 8.462 3.826 1.00 92.50 193 HIS A CA 1
ATOM 1427 C C . HIS A 1 193 ? -17.214 9.750 3.795 1.00 92.50 193 HIS A C 1
ATOM 1429 O O . HIS A 1 193 ? -16.683 10.852 3.912 1.00 92.50 193 HIS A O 1
ATOM 1435 N N . GLY A 1 194 ? -18.533 9.614 3.632 1.00 89.12 194 GLY A N 1
ATOM 1436 C CA . GLY A 1 194 ? -19.467 10.725 3.857 1.00 89.12 194 GLY A CA 1
ATOM 1437 C C . GLY A 1 194 ? -19.650 11.023 5.350 1.00 89.12 194 GLY A C 1
ATOM 1438 O O . GLY A 1 194 ? -19.275 10.208 6.188 1.00 89.12 194 GLY A O 1
ATOM 1439 N N . ALA A 1 195 ? -20.255 12.159 5.700 1.00 89.12 195 ALA A N 1
ATOM 1440 C CA . ALA A 1 195 ? -20.460 12.538 7.101 1.00 89.12 195 ALA A CA 1
ATOM 1441 C C . ALA A 1 195 ? -21.182 11.443 7.912 1.00 89.12 195 ALA A C 1
ATOM 1443 O O . ALA A 1 195 ? -22.214 10.906 7.496 1.00 89.12 195 ALA A O 1
ATOM 1444 N N . PHE A 1 196 ? -20.637 11.120 9.084 1.00 86.50 196 PHE A N 1
ATOM 1445 C CA . PHE A 1 196 ? -21.236 10.174 10.014 1.00 86.50 196 PHE A CA 1
ATOM 1446 C C . PHE A 1 196 ? -22.478 10.741 10.694 1.00 86.50 196 PHE A C 1
ATOM 1448 O O . PHE A 1 196 ? -22.502 11.870 11.178 1.00 86.50 196 PHE A O 1
ATOM 1455 N N . TRP A 1 197 ? -23.504 9.903 10.813 1.00 78.31 197 TRP A N 1
ATOM 1456 C CA . TRP A 1 197 ? -24.715 10.248 11.548 1.00 78.31 197 TRP A CA 1
ATOM 1457 C C . TRP A 1 197 ? -24.425 10.374 13.047 1.00 78.31 197 TRP A C 1
ATOM 1459 O O . TRP A 1 197 ? -24.022 9.392 13.666 1.00 78.31 197 TRP A O 1
ATOM 1469 N N . GLN A 1 198 ? -24.693 11.542 13.639 1.00 67.88 198 GLN A N 1
ATOM 1470 C CA . GLN A 1 198 ? -24.704 11.711 15.103 1.00 67.88 198 GLN A CA 1
ATOM 1471 C C . GLN A 1 198 ? -25.928 11.051 15.744 1.00 67.88 198 GLN A C 1
ATOM 1473 O O . GLN A 1 198 ? -25.814 10.376 16.759 1.00 67.88 198 GLN A O 1
ATOM 1478 N N . LYS A 1 199 ? -27.101 11.231 15.128 1.00 66.00 199 LYS A N 1
ATOM 1479 C CA . LYS A 1 199 ? -28.339 10.522 15.454 1.00 66.00 199 LYS A CA 1
ATOM 1480 C C . LYS A 1 199 ? -28.874 9.926 14.157 1.00 66.00 199 LYS A C 1
ATOM 1482 O O . LYS A 1 199 ? -29.092 10.692 13.216 1.00 66.00 199 LYS A O 1
ATOM 1487 N N . PRO A 1 200 ? -29.028 8.596 14.061 1.00 63.62 200 PRO A N 1
ATOM 1488 C CA . PRO A 1 200 ? -29.581 7.969 12.867 1.00 63.62 200 PRO A CA 1
ATOM 1489 C C . PRO A 1 200 ? -30.946 8.574 12.503 1.00 63.62 200 PRO A C 1
ATOM 1491 O O . PRO A 1 200 ? -31.650 9.050 13.395 1.00 63.62 200 PRO A O 1
ATOM 1494 N N . PRO A 1 201 ? -31.367 8.519 11.229 1.00 62.69 201 PRO A N 1
ATOM 1495 C CA . PRO A 1 201 ? -32.648 9.077 10.781 1.00 62.69 201 PRO A CA 1
ATOM 1496 C C . PRO A 1 201 ? -33.889 8.354 11.348 1.00 62.69 201 PRO A C 1
ATOM 1498 O O . PRO A 1 201 ? -35.018 8.724 11.033 1.00 62.69 201 PRO A O 1
ATOM 1501 N N . GLU A 1 202 ? -33.708 7.331 12.184 1.00 62.88 202 GLU A N 1
ATOM 1502 C CA . GLU A 1 202 ? -34.779 6.569 12.821 1.00 62.88 202 GLU A CA 1
ATOM 1503 C C . GLU A 1 202 ? -35.231 7.211 14.148 1.00 62.88 202 GLU A C 1
ATOM 1505 O O . GLU A 1 202 ? -34.423 7.604 14.995 1.00 62.88 202 GLU A O 1
ATOM 1510 N N . LEU A 1 203 ? -36.550 7.282 14.359 1.00 47.88 203 LEU A N 1
ATOM 1511 C CA . LEU A 1 203 ? -37.155 7.762 15.605 1.00 47.88 203 LEU A CA 1
ATOM 1512 C C . LEU A 1 203 ? -36.735 6.840 16.773 1.00 47.88 203 LEU A C 1
ATOM 1514 O O . LEU A 1 203 ? -37.001 5.642 16.730 1.00 47.88 203 LEU A O 1
ATOM 1518 N N . ASN A 1 204 ? -36.124 7.398 17.827 1.00 59.97 204 ASN A N 1
ATOM 1519 C CA . ASN A 1 204 ? -35.579 6.694 19.010 1.00 59.97 204 ASN A CA 1
ATOM 1520 C C . ASN A 1 204 ? -34.272 5.904 18.802 1.00 59.97 204 ASN A C 1
ATOM 1522 O O . ASN A 1 204 ? -33.935 5.048 19.624 1.00 59.97 204 ASN A O 1
ATOM 1526 N N . ALA A 1 2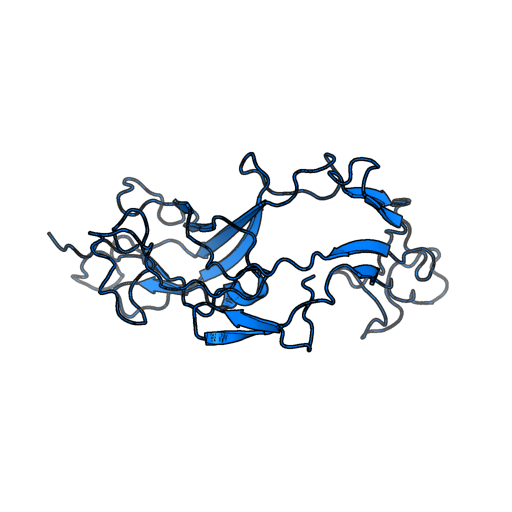05 ? -33.511 6.175 17.741 1.00 58.75 205 ALA A N 1
ATOM 1527 C CA . ALA A 1 205 ? -32.245 5.487 17.530 1.00 58.75 205 ALA A CA 1
ATOM 1528 C C . ALA A 1 205 ? -31.181 5.855 18.580 1.00 58.75 205 ALA A C 1
ATOM 1530 O O . ALA A 1 205 ? -30.901 7.029 18.823 1.00 58.75 205 ALA A O 1
ATOM 1531 N N . THR A 1 206 ? -30.556 4.831 19.168 1.00 65.00 206 THR A N 1
ATOM 1532 C CA . THR A 1 206 ? -29.316 4.973 19.949 1.00 65.00 206 THR A CA 1
ATOM 1533 C C . THR A 1 206 ? -28.152 5.411 19.059 1.00 65.00 206 THR A C 1
ATOM 1535 O O . THR A 1 206 ? -28.209 5.206 17.841 1.00 65.00 206 THR A O 1
ATOM 1538 N N . ASP A 1 207 ? -27.091 5.947 19.665 1.00 70.94 207 ASP A N 1
ATOM 1539 C CA . ASP A 1 207 ? -25.908 6.454 18.963 1.00 70.94 207 ASP A CA 1
ATOM 1540 C C . ASP A 1 207 ? -25.326 5.447 17.952 1.00 70.94 207 ASP A C 1
ATOM 1542 O O . ASP A 1 207 ? -25.335 4.218 18.138 1.00 70.94 207 ASP A O 1
ATOM 1546 N N . ALA A 1 208 ? -24.851 5.993 16.834 1.00 74.19 208 ALA A N 1
ATOM 1547 C CA . ALA A 1 208 ? -24.166 5.247 15.793 1.00 74.19 208 ALA A CA 1
ATOM 1548 C C . ALA A 1 208 ? -22.663 5.210 16.068 1.00 74.19 208 ALA A C 1
ATOM 1550 O O . ALA A 1 208 ? -22.033 6.249 16.248 1.00 74.19 208 ALA A O 1
ATOM 1551 N N . PHE A 1 209 ? -22.084 4.016 16.024 1.00 76.81 209 PHE A N 1
ATOM 1552 C CA . PHE A 1 209 ? -20.644 3.812 16.092 1.00 76.81 209 PHE A CA 1
ATOM 1553 C C . PHE A 1 209 ? -20.142 3.371 14.726 1.00 76.81 209 PHE A C 1
ATOM 1555 O O . PHE A 1 209 ? -20.774 2.540 14.068 1.00 76.81 209 PHE A O 1
ATOM 1562 N N . TYR A 1 210 ? -19.001 3.917 14.325 1.00 81.94 210 TYR A N 1
ATOM 1563 C CA . TYR A 1 210 ? -18.307 3.587 13.087 1.00 81.94 210 TYR A CA 1
ATOM 1564 C C . TYR A 1 210 ? -16.908 3.125 13.441 1.00 81.94 210 TYR A C 1
ATOM 1566 O O . TYR A 1 210 ? -16.285 3.684 14.342 1.00 81.94 210 TYR A O 1
ATOM 1574 N N . TYR A 1 211 ? -16.421 2.098 12.756 1.00 80.31 211 TYR A N 1
ATOM 1575 C CA . TYR A 1 211 ? -15.094 1.577 13.037 1.00 80.31 211 TYR A CA 1
ATOM 1576 C C . TYR A 1 211 ? -14.448 0.942 11.813 1.00 80.31 211 TYR A C 1
ATOM 1578 O O . TYR A 1 211 ? -15.109 0.201 11.072 1.00 80.31 211 TYR A O 1
ATOM 1586 N N . PRO A 1 212 ? -13.146 1.191 11.602 1.00 86.50 212 PRO A N 1
ATOM 1587 C CA . PRO A 1 212 ? -12.388 0.439 10.629 1.00 86.50 212 PRO A CA 1
ATOM 1588 C C . PRO A 1 212 ? -12.246 -1.020 11.072 1.00 86.50 212 PRO A C 1
ATOM 1590 O O . PRO A 1 212 ? -11.972 -1.333 12.230 1.00 86.50 212 PRO A O 1
ATOM 1593 N N . PHE A 1 213 ? -12.401 -1.925 10.119 1.00 82.94 213 PHE A N 1
ATOM 1594 C CA . PHE A 1 213 ? -12.189 -3.351 10.274 1.00 82.94 213 PHE A CA 1
ATOM 1595 C C . PHE A 1 213 ? -11.130 -3.808 9.268 1.00 82.94 213 PHE A C 1
ATOM 1597 O O . PHE A 1 213 ? -11.344 -3.775 8.054 1.00 82.94 213 PHE A O 1
ATOM 1604 N N . VAL A 1 214 ? -9.988 -4.247 9.798 1.00 85.62 214 VAL A N 1
ATOM 1605 C CA . VAL A 1 214 ? -8.885 -4.849 9.045 1.00 85.62 214 VAL A CA 1
ATOM 1606 C C . VAL A 1 214 ? -8.984 -6.364 9.181 1.00 85.62 214 VAL A C 1
ATOM 1608 O O . VAL A 1 214 ? -8.853 -6.908 10.279 1.00 85.62 214 VAL A O 1
ATOM 1611 N N . SER A 1 215 ? -9.245 -7.041 8.065 1.00 84.25 215 SER A N 1
ATOM 1612 C CA . SER A 1 215 ? -9.288 -8.505 8.001 1.00 84.25 215 SER A CA 1
ATOM 1613 C C . SER A 1 215 ? -7.907 -9.101 7.719 1.00 84.25 215 SER A C 1
ATOM 1615 O O . SER A 1 215 ? -7.014 -8.409 7.237 1.00 84.25 215 SER A O 1
ATOM 1617 N N . SER A 1 216 ? -7.758 -10.415 7.900 1.00 84.75 216 SER A N 1
ATOM 1618 C CA . SER A 1 216 ? -6.546 -11.153 7.510 1.00 84.75 216 SER A CA 1
ATOM 1619 C C . SER A 1 216 ? -6.311 -11.241 5.998 1.00 84.75 216 SER A C 1
ATOM 1621 O O . SER A 1 216 ? -5.298 -11.775 5.558 1.00 84.75 216 SER A O 1
ATOM 1623 N N . LYS A 1 217 ? -7.225 -10.711 5.178 1.00 88.25 217 LYS A N 1
ATOM 1624 C CA . LYS A 1 217 ? -6.999 -10.541 3.737 1.00 88.25 217 LYS A CA 1
ATOM 1625 C C . LYS A 1 217 ? -6.189 -9.287 3.412 1.00 88.25 217 LYS A C 1
ATOM 1627 O O . LYS A 1 217 ? -5.723 -9.152 2.286 1.00 88.25 217 LYS A O 1
ATOM 1632 N N . VAL A 1 218 ? -6.040 -8.374 4.370 1.00 91.50 218 VAL A N 1
ATOM 1633 C CA . VAL A 1 218 ? -5.109 -7.252 4.255 1.00 91.50 218 VAL A CA 1
ATOM 1634 C C . VAL A 1 218 ? -3.710 -7.793 4.521 1.00 91.50 218 VAL A C 1
ATOM 1636 O O . VAL A 1 218 ? -3.480 -8.432 5.549 1.00 91.50 218 VAL A O 1
ATOM 1639 N N . ILE A 1 219 ? -2.799 -7.583 3.574 1.00 92.94 219 ILE A N 1
ATOM 1640 C CA . ILE A 1 219 ? -1.458 -8.172 3.591 1.00 92.94 219 ILE A CA 1
ATOM 1641 C C . ILE A 1 219 ? -0.387 -7.098 3.424 1.00 92.94 219 ILE A C 1
ATOM 1643 O O . ILE A 1 219 ? -0.631 -6.037 2.842 1.00 92.94 219 ILE A O 1
ATOM 1647 N N . ASP A 1 220 ? 0.810 -7.380 3.923 1.00 94.00 220 ASP A N 1
ATOM 1648 C CA . ASP A 1 220 ? 1.982 -6.571 3.621 1.00 94.00 220 ASP A CA 1
ATOM 1649 C C . ASP A 1 220 ? 2.518 -6.834 2.197 1.00 94.00 220 ASP A C 1
ATOM 1651 O O . ASP A 1 220 ? 2.058 -7.743 1.499 1.00 94.00 220 ASP A O 1
ATOM 1655 N N . ILE A 1 221 ? 3.492 -6.039 1.737 1.00 92.19 221 ILE A N 1
ATOM 1656 C CA . ILE A 1 221 ? 4.122 -6.246 0.414 1.00 92.19 221 ILE A CA 1
ATOM 1657 C C . ILE A 1 221 ? 4.897 -7.575 0.300 1.00 92.19 221 ILE A C 1
ATOM 1659 O O . ILE A 1 221 ? 5.300 -7.960 -0.794 1.00 92.19 221 ILE A O 1
ATOM 1663 N N . TYR A 1 222 ? 5.103 -8.274 1.419 1.00 91.38 222 TYR A N 1
ATOM 1664 C CA . TYR A 1 222 ? 5.741 -9.588 1.510 1.00 91.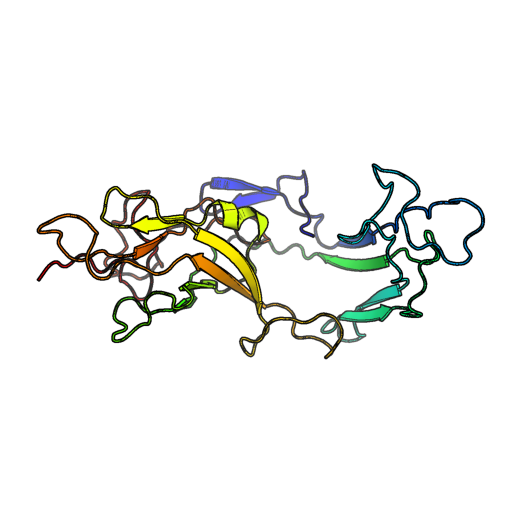38 222 TYR A CA 1
ATOM 1665 C C . TYR A 1 222 ? 4.709 -10.721 1.635 1.00 91.38 222 TYR A C 1
ATOM 1667 O O . TYR A 1 222 ? 5.078 -11.867 1.876 1.00 91.38 222 TYR A O 1
ATOM 1675 N N . GLN A 1 223 ? 3.420 -10.419 1.438 1.00 92.94 223 GLN A N 1
ATOM 1676 C CA . GLN A 1 223 ? 2.295 -11.355 1.521 1.00 92.94 223 GLN A CA 1
ATOM 1677 C C . GLN A 1 223 ? 2.031 -11.911 2.929 1.00 92.94 223 GLN A C 1
ATOM 1679 O O . GLN A 1 223 ? 1.264 -12.870 3.095 1.00 92.94 223 GLN A O 1
ATOM 1684 N N . ASN A 1 224 ? 2.579 -11.271 3.965 1.00 91.56 224 ASN A N 1
ATOM 1685 C CA . ASN A 1 224 ? 2.199 -11.558 5.336 1.00 91.56 224 ASN A CA 1
ATOM 1686 C C . ASN A 1 224 ? 0.830 -10.968 5.613 1.00 91.56 224 ASN A C 1
ATOM 1688 O O . ASN A 1 224 ? 0.623 -9.755 5.553 1.00 91.56 224 ASN A O 1
ATOM 1692 N N . CYS A 1 225 ? -0.117 -11.844 5.917 1.00 89.00 225 CYS A N 1
ATOM 1693 C CA . CYS A 1 225 ? -1.430 -11.410 6.330 1.00 89.00 225 CYS A CA 1
ATOM 1694 C C . CYS A 1 225 ? -1.379 -10.680 7.667 1.00 89.00 225 CYS A C 1
ATOM 1696 O O . CYS A 1 225 ? -0.600 -11.014 8.561 1.00 89.00 225 CYS A O 1
ATOM 1698 N N . PHE A 1 226 ? -2.282 -9.722 7.816 1.00 85.38 226 PHE A N 1
ATOM 1699 C CA . PHE A 1 226 ? -2.599 -9.133 9.100 1.00 85.38 226 PHE A CA 1
ATOM 1700 C C . PHE A 1 226 ? -3.221 -10.205 10.015 1.00 85.38 226 PHE A C 1
ATOM 1702 O O . PHE A 1 226 ? -4.416 -10.504 9.912 1.00 85.38 226 PHE A O 1
ATOM 1709 N N . TYR A 1 227 ? -2.404 -10.849 10.858 1.00 71.25 227 TYR A N 1
ATOM 1710 C CA . TYR A 1 227 ? -2.857 -11.931 11.732 1.00 71.25 227 TYR A CA 1
ATOM 1711 C C . TYR A 1 227 ? -1.998 -12.162 12.994 1.00 71.25 227 TYR A C 1
ATOM 1713 O O . TYR A 1 227 ? -0.772 -12.169 12.898 1.00 71.25 227 TYR A O 1
ATOM 1721 N N . PRO A 1 228 ? -2.632 -12.464 14.147 1.00 57.75 228 PRO A N 1
ATOM 1722 C CA . PRO A 1 228 ? -4.068 -12.315 14.364 1.00 57.75 228 PRO A CA 1
ATOM 1723 C C . PRO A 1 228 ? -4.453 -10.833 14.256 1.00 57.75 228 PRO A C 1
ATOM 1725 O O . PRO A 1 228 ? -3.594 -9.954 14.251 1.00 57.75 228 PRO A O 1
ATOM 1728 N N . ALA A 1 229 ? -5.745 -10.513 14.197 1.00 55.25 229 ALA A N 1
ATOM 1729 C CA . ALA A 1 229 ? -6.203 -9.130 14.392 1.00 55.25 229 ALA A CA 1
ATOM 1730 C C . ALA A 1 229 ? -5.998 -8.660 15.857 1.00 55.25 229 ALA A C 1
ATOM 1732 O O . ALA A 1 229 ? -6.777 -7.878 16.393 1.00 55.25 229 ALA A O 1
ATOM 1733 N N . ASN A 1 230 ? -4.975 -9.203 16.513 1.00 48.97 230 ASN A N 1
ATOM 1734 C CA . ASN A 1 230 ? -4.632 -9.169 17.915 1.00 48.97 230 ASN A CA 1
ATOM 1735 C C . ASN A 1 230 ? -3.105 -9.021 17.986 1.00 48.97 230 ASN A C 1
ATOM 1737 O O . ASN A 1 230 ? -2.357 -9.708 17.296 1.00 48.97 230 ASN A O 1
ATOM 1741 N N . THR A 1 231 ? -2.633 -8.094 18.801 1.00 45.28 231 THR A N 1
ATOM 1742 C CA . THR A 1 231 ? -1.217 -7.994 19.139 1.00 45.28 231 THR A CA 1
ATOM 1743 C C . THR A 1 231 ? -0.895 -9.044 20.190 1.00 45.28 231 THR A C 1
ATOM 1745 O O . THR A 1 231 ? -1.623 -9.157 21.172 1.00 45.28 231 THR A O 1
ATOM 1748 N N . ASP A 1 232 ? 0.209 -9.759 20.020 1.00 40.56 232 ASP A N 1
ATOM 1749 C CA . ASP A 1 232 ? 0.733 -10.765 20.947 1.00 40.56 232 ASP A CA 1
ATOM 1750 C C . ASP A 1 232 ? 1.195 -10.123 22.277 1.00 40.56 232 ASP A C 1
ATOM 1752 O O . ASP A 1 232 ? 2.381 -9.948 22.549 1.00 40.56 232 ASP A O 1
ATOM 1756 N N . ILE A 1 233 ? 0.235 -9.657 23.080 1.00 42.16 233 ILE A N 1
ATOM 1757 C CA . ILE A 1 233 ? 0.446 -9.091 24.409 1.00 42.16 233 ILE A CA 1
ATOM 1758 C C . ILE A 1 233 ? -0.221 -10.042 25.396 1.00 42.16 233 ILE A C 1
ATOM 1760 O O . ILE A 1 233 ? -1.448 -10.137 25.485 1.00 42.16 233 ILE A O 1
ATOM 1764 N N . THR A 1 234 ? 0.605 -10.757 26.153 1.00 37.12 234 THR A N 1
ATOM 1765 C CA . THR A 1 234 ? 0.204 -11.533 27.326 1.00 37.12 234 THR A CA 1
ATOM 1766 C C . THR A 1 234 ? -0.633 -10.649 28.259 1.00 37.12 234 THR A C 1
ATOM 1768 O O . THR A 1 234 ? -0.151 -9.646 28.778 1.00 37.12 234 THR A O 1
ATOM 1771 N N . GLY A 1 235 ? -1.912 -10.999 28.445 1.00 43.88 235 GLY A N 1
ATOM 1772 C CA . GLY A 1 235 ? -2.871 -10.223 29.251 1.00 43.88 235 GLY A CA 1
ATOM 1773 C C . GLY A 1 235 ? -3.774 -9.250 28.473 1.00 43.88 235 GLY A C 1
ATOM 1774 O O . GLY A 1 235 ? -4.530 -8.502 29.091 1.00 43.88 235 GLY A O 1
ATOM 1775 N N . SER A 1 236 ? -3.731 -9.253 27.139 1.00 46.84 236 SER A N 1
ATOM 1776 C CA . SER A 1 236 ? -4.613 -8.448 26.286 1.00 46.84 236 SER A CA 1
ATOM 1777 C C . SER A 1 236 ? -6.054 -8.975 26.241 1.00 46.84 236 SER A C 1
ATOM 1779 O O . SER A 1 236 ? -6.280 -10.162 26.010 1.00 46.84 236 SER A O 1
ATOM 1781 N N . LYS A 1 237 ? -7.051 -8.078 26.340 1.00 52.34 237 LYS A N 1
ATOM 1782 C CA . LYS A 1 237 ? -8.483 -8.377 26.092 1.00 52.34 237 LYS A CA 1
ATOM 1783 C C . LYS A 1 237 ? -8.789 -8.747 24.629 1.00 52.34 237 LYS A C 1
ATOM 1785 O O . LYS A 1 237 ? -9.942 -8.979 24.280 1.00 52.34 237 LYS A O 1
ATOM 1790 N N . CYS A 1 238 ? -7.770 -8.770 23.776 1.00 52.66 238 CYS A N 1
ATOM 1791 C CA . CYS A 1 238 ? -7.867 -9.087 22.359 1.00 52.66 238 CYS A CA 1
ATOM 1792 C C . CYS A 1 238 ? -7.585 -10.558 22.025 1.00 52.66 238 CYS A C 1
ATOM 1794 O O . CYS A 1 238 ? -7.749 -10.950 20.870 1.00 52.66 238 CYS A O 1
ATOM 1796 N N . ALA A 1 239 ? -7.176 -11.367 23.011 1.00 49.41 239 ALA A N 1
ATOM 1797 C CA . ALA A 1 239 ? -6.883 -12.792 22.837 1.00 49.41 239 ALA A CA 1
ATOM 1798 C C . ALA A 1 239 ? -8.084 -13.614 22.329 1.00 49.41 239 ALA A C 1
ATOM 1800 O O . ALA A 1 239 ? -7.887 -14.601 21.627 1.00 49.41 239 ALA A O 1
ATOM 1801 N N . ASP A 1 240 ? -9.309 -13.156 22.610 1.00 50.78 240 ASP A N 1
ATOM 1802 C CA . ASP A 1 240 ? -10.556 -13.882 22.332 1.00 50.78 240 ASP A CA 1
ATOM 1803 C C . ASP A 1 240 ? -11.350 -13.329 21.132 1.00 50.78 240 ASP A C 1
ATOM 1805 O O . ASP A 1 240 ? -12.523 -13.667 20.932 1.00 50.78 240 ASP A O 1
ATOM 1809 N N . LEU A 1 241 ? -10.752 -12.440 20.329 1.00 51.59 241 LEU A N 1
ATOM 1810 C CA . LEU A 1 241 ? -11.448 -11.832 19.197 1.00 51.59 241 LEU A CA 1
ATOM 1811 C C . LEU A 1 241 ? -11.782 -12.864 18.111 1.00 51.59 241 LEU A C 1
ATOM 1813 O O . LEU A 1 241 ? -10.909 -13.440 17.466 1.00 51.59 241 LEU A O 1
ATOM 1817 N N . GLN A 1 242 ? -13.082 -13.055 17.885 1.00 52.91 242 GLN A N 1
ATOM 1818 C CA . GLN A 1 242 ? -13.617 -13.918 16.834 1.00 52.91 242 GLN A CA 1
ATOM 1819 C C . GLN A 1 242 ? -13.235 -13.407 15.432 1.00 52.91 242 GLN A C 1
ATOM 1821 O O . GLN A 1 242 ? -13.069 -12.196 15.237 1.00 52.91 242 GLN A O 1
ATOM 1826 N N . PRO A 1 243 ? -13.199 -14.284 14.411 1.00 42.84 243 PRO A N 1
ATOM 1827 C CA . PRO A 1 243 ? -13.182 -13.852 13.018 1.00 42.84 243 PRO A CA 1
ATOM 1828 C C . PRO A 1 243 ? -14.334 -12.859 12.781 1.00 42.84 243 PRO A C 1
ATOM 1830 O O . PRO A 1 243 ? -15.491 -13.205 13.003 1.00 42.84 243 PRO A O 1
ATOM 1833 N N . ASN A 1 244 ? -14.014 -11.631 12.347 1.00 47.12 244 ASN A N 1
ATOM 1834 C CA . ASN A 1 244 ? -14.902 -10.459 12.173 1.00 47.12 244 ASN A CA 1
ATOM 1835 C C . ASN A 1 244 ? -14.997 -9.441 13.321 1.00 47.12 244 ASN A C 1
ATOM 1837 O O . ASN A 1 244 ? -15.659 -8.411 13.134 1.00 47.12 244 ASN A O 1
ATOM 1841 N N . ALA A 1 245 ? -14.324 -9.667 14.448 1.00 52.28 245 ALA A N 1
ATOM 1842 C CA . ALA A 1 245 ? -14.234 -8.676 15.513 1.00 52.28 245 ALA A CA 1
ATOM 1843 C C . ALA A 1 245 ? -13.320 -7.491 15.114 1.00 52.28 245 ALA A C 1
ATOM 1845 O O . ALA A 1 245 ? -12.436 -7.663 14.275 1.00 52.28 245 ALA A O 1
ATOM 1846 N N . PRO A 1 246 ? -13.532 -6.277 15.653 1.00 57.56 246 PRO A N 1
ATOM 1847 C CA . PRO A 1 246 ? -12.735 -5.112 15.277 1.00 57.56 246 PRO A CA 1
ATOM 1848 C C . PRO A 1 246 ? -11.250 -5.360 15.532 1.00 57.56 246 PRO A C 1
ATOM 1850 O O . PRO A 1 246 ? -10.903 -5.962 16.543 1.00 57.56 246 PRO A O 1
ATOM 1853 N N . SER A 1 247 ? -10.383 -4.878 14.638 1.00 64.44 247 SER A N 1
ATOM 1854 C CA . SER A 1 247 ? -8.929 -5.004 14.792 1.00 64.44 247 SER A CA 1
ATOM 1855 C C . SER A 1 247 ? -8.493 -4.450 16.146 1.00 64.44 247 SER A C 1
ATOM 1857 O O . SER A 1 247 ? -9.077 -3.477 16.609 1.00 64.44 247 SER A O 1
ATOM 1859 N N . CYS A 1 248 ? -7.511 -5.041 16.816 1.00 60.34 248 CYS A N 1
ATOM 1860 C CA . CYS A 1 248 ? -7.070 -4.512 18.104 1.00 60.34 248 CYS A CA 1
ATOM 1861 C C . CYS A 1 248 ? -6.007 -3.424 17.990 1.00 60.34 248 CYS A C 1
ATOM 1863 O O . CYS A 1 248 ? -5.079 -3.526 17.191 1.00 60.34 248 CYS A O 1
ATOM 1865 N N . PHE A 1 249 ? -6.143 -2.413 18.847 1.00 55.41 249 PHE A N 1
ATOM 1866 C CA . PHE A 1 249 ? -5.180 -1.341 19.056 1.00 55.41 249 PHE A CA 1
ATOM 1867 C C . PHE A 1 249 ? -5.115 -1.003 20.559 1.00 55.41 249 PHE A C 1
ATOM 1869 O O . PHE A 1 249 ? -6.153 -0.888 21.206 1.00 55.41 249 PHE A O 1
ATOM 1876 N N . ASP A 1 250 ? -3.917 -0.892 21.146 1.00 49.59 250 ASP A N 1
ATOM 1877 C CA . ASP A 1 250 ? -3.710 -0.630 22.590 1.00 49.59 250 ASP A CA 1
ATOM 1878 C C . ASP A 1 250 ? -4.437 -1.600 23.555 1.00 49.59 250 ASP A C 1
ATOM 1880 O O . ASP A 1 250 ? -5.040 -1.192 24.548 1.00 49.59 250 ASP A O 1
ATOM 1884 N N . ASN A 1 251 ? -4.401 -2.914 23.287 1.00 53.12 251 ASN A N 1
ATOM 1885 C CA . ASN A 1 251 ? -5.128 -3.938 24.068 1.00 53.12 251 ASN A CA 1
ATOM 1886 C C . ASN A 1 251 ? -6.653 -3.722 24.146 1.00 53.12 251 ASN A C 1
ATOM 1888 O O . ASN A 1 251 ? -7.329 -4.322 24.990 1.00 53.12 251 ASN A O 1
ATOM 1892 N N . ALA A 1 252 ? -7.201 -2.883 23.267 1.00 55.19 252 ALA A N 1
ATOM 1893 C CA . ALA A 1 252 ? -8.624 -2.660 23.106 1.00 55.19 252 ALA A CA 1
ATOM 1894 C C . ALA A 1 252 ? -9.037 -3.015 21.669 1.00 55.19 252 ALA A C 1
ATOM 1896 O O . ALA A 1 252 ? -8.305 -2.728 20.719 1.00 55.19 252 ALA A O 1
ATOM 1897 N N . PRO A 1 253 ? -10.216 -3.618 21.462 1.00 57.44 253 PRO A N 1
ATOM 1898 C CA . PRO A 1 253 ? -10.790 -3.688 20.126 1.00 57.44 253 PRO A CA 1
ATOM 1899 C C . PRO A 1 253 ? -10.958 -2.260 19.587 1.00 57.44 253 PRO A C 1
ATOM 1901 O O . PRO A 1 253 ? -11.330 -1.361 20.343 1.00 57.44 253 PRO A O 1
ATOM 1904 N N . SER A 1 254 ? -10.788 -2.050 18.278 1.00 54.22 254 SER A N 1
ATOM 1905 C CA . SER A 1 254 ? -11.087 -0.774 17.583 1.00 54.22 254 SER A CA 1
ATOM 1906 C C . SER A 1 254 ? -12.566 -0.355 17.676 1.00 54.22 254 SER A C 1
ATOM 1908 O O . SER A 1 254 ? -12.991 0.601 17.038 1.00 54.22 254 SER A O 1
ATOM 1910 N N . VAL A 1 255 ? -13.362 -1.066 18.478 1.00 53.72 255 VAL A N 1
ATOM 1911 C CA . VAL A 1 255 ? -14.689 -0.682 18.942 1.00 53.72 255 VAL A CA 1
ATOM 1912 C C . VAL A 1 255 ? -14.694 -0.786 20.455 1.00 53.72 255 VAL A C 1
ATOM 1914 O O . VAL A 1 255 ? -14.526 -1.868 21.019 1.00 53.72 255 VAL A O 1
ATOM 1917 N N . VAL A 1 256 ? -14.954 0.336 21.119 1.00 39.72 256 VAL A N 1
ATOM 1918 C CA . VAL A 1 256 ? -15.330 0.331 22.530 1.00 39.72 256 VAL A CA 1
ATOM 1919 C C . VAL A 1 256 ? -16.738 -0.252 22.621 1.00 39.72 256 VAL A C 1
ATOM 1921 O O . VAL A 1 256 ? -17.737 0.441 22.465 1.00 39.72 256 VAL A O 1
ATOM 1924 N N . THR A 1 257 ? -16.830 -1.558 22.856 1.00 38.66 257 THR A N 1
ATOM 1925 C CA . THR A 1 257 ? -18.068 -2.199 23.297 1.00 38.66 257 THR A CA 1
ATOM 1926 C C . THR A 1 257 ? -18.233 -1.962 24.794 1.00 38.66 257 THR A C 1
ATOM 1928 O O . THR A 1 257 ? -17.987 -2.851 25.605 1.00 38.66 257 THR A O 1
ATOM 1931 N N . THR A 1 258 ? -18.645 -0.759 25.171 1.00 29.03 258 THR A N 1
ATOM 1932 C CA . THR A 1 258 ? -19.397 -0.576 26.415 1.00 29.03 258 THR A CA 1
ATOM 1933 C C . THR A 1 258 ? -20.533 0.394 26.137 1.00 29.03 258 THR A C 1
ATOM 1935 O O . THR A 1 258 ? -20.260 1.581 25.957 1.00 29.03 258 THR A O 1
ATOM 1938 N N . PRO A 1 259 ? -21.793 -0.074 26.090 1.00 28.67 259 PRO A N 1
ATOM 1939 C CA . PRO A 1 259 ? -22.894 0.810 26.419 1.00 28.67 259 PRO A CA 1
ATOM 1940 C C . PRO A 1 259 ? -22.737 1.163 27.906 1.00 28.67 259 PRO A C 1
ATOM 1942 O O . PRO A 1 259 ? -22.584 0.259 28.731 1.00 28.67 259 PRO A O 1
ATOM 1945 N N . CYS A 1 260 ? -22.708 2.452 28.232 1.00 33.41 260 CYS A N 1
ATOM 1946 C CA . CYS A 1 260 ? -23.046 2.907 29.578 1.00 33.41 260 CYS A CA 1
ATOM 1947 C C . CYS A 1 260 ? -24.526 3.278 29.581 1.00 33.41 260 CYS A C 1
ATOM 1949 O O . CYS A 1 260 ? -24.941 3.969 28.624 1.00 33.41 260 CYS A O 1
#

Sequence (260 aa):
MEFFSDSQCGKNPCGAPIFCLPASATLQVLAKAATLAELNAVPNNPQAASIFPDGVVDMANNSLDGGGELTTSPSGQSLILSPKKDGKAEGPPVDNFYWSFKTTDEVKDTAPKISTITPSAKEQNVLQDALVTITFDGLMSLSSFSNLVLKTNKQYNVWYTAAGVNLNSKDKPVVLGEYGIGAAIKTRAEILHGAFWQKPPELNATDAFYYPFVSSKVIDIYQNCFYPANTDITGSKCADLQPNAPSCFDNAPSVVTTPC

Secondary structure (DSSP, 8-state):
-----S-EEEE-TTS-EEEPPPTT-EEEEEEPBPPBP--TT-TT--BBSSSS-SSBB-TTSBBP---EEEEEPTTSS-EEEEE---S----TTTT-EEEEEE--S----PPP-EEEEES-TT--S--TTPPEEEEESSPBPGGGGGGEEEEESSSSPPPEEEEEEEE-TTSPBP-TTTSS-----EEEEEEEEPPPPSS-SSTTPPPP-EEEEE-TT-BBTT--B--SSS---TT-TTTTPPTTSPPEETTEESS-----

Radius of gyration: 22.62 Å; chains: 1; bounding box: 64×38×68 Å

Foldseek 3Di:
DADFAPAFDQAAPVRHTFGDDDAQDKDKDKQFWFDADPPPPPPQRQAHNDPDTPGDADPVRGTAPWFFEFEQPPVNQWTDTPTPPPVGRPGPPRRMYMYIDTHHPDADRDAKDWPDWPPAQPDPPAFQQHKTKTKIQFAWDQVLCVQKDKDKPDDDDWDKDKGKFFAAPVRDGDDPPPDIDSPRGIMMIIIGTDGHDQAPPDDPGDGMDIFIAAAQSTAHSRRHGNPDLDDPDDPAPCPPADRPFARDDPSDRRHPPDDD

pLDDT: mean 76.56, std 16.49, range [28.67, 96.0]